Protein AF-A0A351TLB9-F1 (afdb_monomer)

Structure (mmCIF, N/CA/C/O backbone):
data_AF-A0A351TLB9-F1
#
_entry.id   AF-A0A351TLB9-F1
#
loop_
_atom_site.group_PDB
_atom_site.id
_atom_site.type_symbol
_atom_site.label_atom_id
_atom_site.label_alt_id
_atom_site.label_comp_id
_atom_site.label_asym_id
_atom_site.label_entity_id
_atom_site.label_seq_id
_atom_site.pdbx_PDB_ins_code
_atom_site.Cartn_x
_atom_site.Cartn_y
_atom_site.Cartn_z
_atom_site.occupancy
_atom_site.B_iso_or_equiv
_atom_site.auth_seq_id
_atom_site.auth_comp_id
_atom_site.auth_asym_id
_atom_site.auth_atom_id
_atom_site.pdbx_PDB_model_num
ATOM 1 N N . GLY A 1 1 ? 14.506 12.635 -24.037 1.00 54.91 1 GLY A N 1
ATOM 2 C CA . GLY A 1 1 ? 14.306 12.907 -22.606 1.00 54.91 1 GLY A CA 1
ATOM 3 C C . GLY A 1 1 ? 15.489 13.689 -22.084 1.00 54.91 1 GLY A C 1
ATOM 4 O O . GLY A 1 1 ? 16.375 14.020 -22.862 1.00 54.91 1 GLY A O 1
ATOM 5 N N . ASP A 1 2 ? 15.484 14.007 -20.795 1.00 78.75 2 ASP A N 1
ATOM 6 C CA . ASP A 1 2 ? 16.660 14.528 -20.089 1.00 78.75 2 ASP A CA 1
ATOM 7 C C . ASP A 1 2 ? 17.550 13.339 -19.677 1.00 78.75 2 ASP A C 1
ATOM 9 O O . ASP A 1 2 ? 17.014 12.282 -19.346 1.00 78.75 2 ASP A O 1
ATOM 13 N N . THR A 1 3 ? 18.876 13.482 -19.714 1.00 87.94 3 THR A N 1
ATOM 14 C CA . THR A 1 3 ? 19.840 12.441 -19.302 1.00 87.94 3 THR A CA 1
ATOM 15 C C . THR A 1 3 ? 20.102 12.443 -17.794 1.00 87.94 3 THR A C 1
ATOM 17 O O . THR A 1 3 ? 20.818 11.581 -17.286 1.00 87.94 3 THR A O 1
ATOM 20 N N . LYS A 1 4 ? 19.510 13.384 -17.049 1.00 91.62 4 LYS A N 1
ATOM 21 C CA . LYS A 1 4 ? 19.701 13.524 -15.600 1.00 91.62 4 LYS A CA 1
ATOM 22 C C . LYS A 1 4 ? 19.363 12.274 -14.792 1.00 91.62 4 LYS A C 1
ATOM 24 O O . LYS A 1 4 ? 18.385 11.566 -15.042 1.00 91.62 4 LYS A O 1
ATOM 29 N N . VAL A 1 5 ? 20.131 12.102 -13.723 1.00 90.94 5 VAL A N 1
ATOM 30 C CA . VAL A 1 5 ? 19.909 11.104 -12.680 1.00 90.94 5 VAL A CA 1
ATOM 31 C C . VAL A 1 5 ? 19.246 11.766 -11.472 1.00 90.94 5 VAL A C 1
ATOM 33 O O . VAL A 1 5 ? 19.821 12.618 -10.793 1.00 90.94 5 VAL A O 1
ATOM 36 N N . GLY A 1 6 ? 17.998 11.386 -11.213 1.00 90.44 6 GLY A N 1
ATOM 37 C CA . GLY A 1 6 ? 17.200 11.841 -10.081 1.00 90.44 6 GLY A CA 1
ATOM 38 C C . GLY A 1 6 ? 17.252 10.870 -8.903 1.00 90.44 6 GLY A C 1
ATOM 39 O O . GLY A 1 6 ? 17.306 9.656 -9.079 1.00 90.44 6 GLY A O 1
ATOM 40 N N . TYR A 1 7 ? 17.156 11.404 -7.687 1.00 91.25 7 TYR A N 1
ATOM 41 C CA . TYR A 1 7 ? 17.086 10.616 -6.455 1.00 91.25 7 TYR A CA 1
ATOM 42 C C . TYR A 1 7 ? 15.821 10.983 -5.690 1.00 91.25 7 TYR A C 1
ATOM 44 O O . TYR A 1 7 ? 15.486 12.161 -5.561 1.00 91.25 7 TYR A O 1
ATOM 52 N N . SER A 1 8 ? 15.129 9.986 -5.142 1.00 87.19 8 SER A N 1
ATOM 53 C CA . SER A 1 8 ? 13.996 10.236 -4.254 1.00 87.19 8 SER A CA 1
ATOM 54 C C . SER A 1 8 ? 14.398 11.103 -3.054 1.00 87.19 8 SER A C 1
ATOM 56 O O . SER A 1 8 ? 15.463 10.925 -2.457 1.00 87.19 8 SER A O 1
ATOM 58 N N . SER A 1 9 ? 13.516 12.021 -2.651 1.00 82.06 9 SER A N 1
ATOM 59 C CA . SER A 1 9 ? 13.722 12.866 -1.470 1.00 82.06 9 SER A CA 1
ATOM 60 C C . SER A 1 9 ? 13.851 12.057 -0.178 1.00 82.06 9 SER A C 1
ATOM 62 O O . SER A 1 9 ? 14.595 12.473 0.702 1.00 82.06 9 SER A O 1
ATOM 64 N N . ARG A 1 10 ? 13.207 10.884 -0.100 1.00 80.44 10 ARG A N 1
ATOM 65 C CA . ARG A 1 10 ? 13.196 10.016 1.090 1.00 80.44 10 ARG A CA 1
ATOM 66 C C . ARG A 1 10 ? 14.415 9.104 1.233 1.00 80.44 10 ARG A C 1
ATOM 68 O O . ARG A 1 10 ? 14.546 8.473 2.269 1.00 80.44 10 ARG A O 1
ATOM 75 N N . LEU A 1 11 ? 15.272 9.018 0.215 1.00 83.38 11 LEU A N 1
ATOM 76 C CA . LEU A 1 11 ? 16.528 8.273 0.324 1.00 83.38 11 LEU A CA 1
ATOM 77 C C . LEU A 1 11 ? 17.482 9.005 1.271 1.00 83.38 11 LEU A C 1
ATOM 79 O O . LEU A 1 11 ? 17.639 10.233 1.163 1.00 83.38 11 LEU A O 1
ATOM 83 N N . SER A 1 12 ? 18.146 8.251 2.143 1.00 87.06 12 SER A N 1
ATOM 84 C CA . SER A 1 12 ? 19.139 8.787 3.066 1.00 87.06 12 SER A CA 1
ATOM 85 C C . SER A 1 12 ? 20.304 9.430 2.305 1.00 87.06 12 SER A C 1
ATOM 87 O O . SER A 1 12 ? 20.637 9.077 1.166 1.00 87.06 12 SER A O 1
ATOM 89 N N . GLY A 1 13 ? 20.936 10.433 2.921 1.00 89.94 13 GLY A N 1
ATOM 90 C CA . GLY A 1 13 ? 22.106 11.091 2.332 1.00 89.94 13 GLY A CA 1
ATOM 91 C C . GLY A 1 13 ? 23.277 10.124 2.130 1.00 89.94 13 GLY A C 1
ATOM 92 O O . GLY A 1 13 ? 24.039 10.259 1.174 1.00 89.94 13 GLY A O 1
ATOM 93 N N . GLU A 1 14 ? 23.398 9.126 3.002 1.00 89.56 14 GLU A N 1
ATOM 94 C CA . GLU A 1 14 ? 24.379 8.050 2.892 1.00 89.56 14 GLU A CA 1
ATOM 95 C C . GLU A 1 14 ? 24.116 7.159 1.679 1.00 89.56 14 GLU A C 1
ATOM 97 O O . GLU A 1 14 ? 24.996 7.053 0.822 1.00 89.56 14 GLU A O 1
ATOM 102 N N . LYS A 1 15 ? 22.893 6.634 1.518 1.00 88.94 15 LYS A N 1
ATOM 103 C CA . LYS A 1 15 ? 22.543 5.791 0.368 1.00 88.94 15 LYS A CA 1
ATOM 104 C C . LYS A 1 15 ? 22.721 6.533 -0.958 1.00 88.94 15 LYS A C 1
ATOM 106 O O . LYS A 1 15 ? 23.314 5.997 -1.892 1.00 88.94 15 LYS A O 1
ATOM 111 N N . LYS A 1 16 ? 22.316 7.810 -1.036 1.00 91.38 16 LYS A N 1
ATOM 112 C CA . LYS A 1 16 ? 22.559 8.663 -2.222 1.00 91.38 16 LYS A CA 1
ATOM 113 C C . LYS A 1 16 ? 24.047 8.758 -2.573 1.00 91.38 16 LYS A C 1
ATOM 115 O O . LYS A 1 16 ? 24.400 8.689 -3.749 1.00 91.38 16 LYS A O 1
ATOM 120 N N . ARG A 1 17 ? 24.921 8.929 -1.575 1.00 91.88 17 ARG A N 1
ATOM 121 C CA . ARG A 1 17 ? 26.378 8.993 -1.784 1.00 91.88 17 ARG A CA 1
ATOM 122 C C . ARG A 1 17 ? 26.946 7.649 -2.233 1.00 91.88 17 ARG A C 1
ATOM 124 O O . ARG A 1 17 ? 27.751 7.641 -3.159 1.00 91.88 17 ARG A O 1
ATOM 131 N N . ALA A 1 18 ? 26.500 6.545 -1.636 1.00 91.19 18 ALA A N 1
ATOM 132 C CA . ALA A 1 18 ? 26.928 5.200 -2.014 1.00 91.19 18 ALA A CA 1
ATOM 133 C C . ALA A 1 18 ? 26.575 4.878 -3.478 1.00 91.19 18 ALA A C 1
ATOM 135 O O . ALA A 1 18 ? 27.448 4.490 -4.251 1.00 91.19 18 ALA A O 1
ATOM 136 N N . VAL A 1 19 ? 25.332 5.154 -3.894 1.00 90.38 19 VAL A N 1
ATOM 137 C CA . VAL A 1 19 ? 24.890 4.961 -5.287 1.00 90.38 19 VAL A CA 1
ATOM 138 C C . VAL A 1 19 ? 25.688 5.840 -6.251 1.00 90.38 19 VAL A C 1
ATOM 140 O O . VAL A 1 19 ? 26.168 5.360 -7.274 1.00 90.38 19 VAL A O 1
ATOM 143 N N . ARG A 1 20 ? 25.902 7.120 -5.922 1.00 92.00 20 ARG A N 1
ATOM 144 C CA . ARG A 1 20 ? 26.738 8.003 -6.753 1.00 92.00 20 ARG A CA 1
ATOM 145 C C . ARG A 1 20 ? 28.155 7.474 -6.919 1.00 92.00 20 ARG A C 1
ATOM 147 O O . ARG A 1 20 ? 28.692 7.541 -8.019 1.00 92.00 20 ARG A O 1
ATOM 154 N N . LYS A 1 21 ? 28.757 6.988 -5.832 1.00 92.25 21 LYS A N 1
ATOM 155 C CA . LYS A 1 21 ? 30.120 6.459 -5.835 1.00 92.25 21 LYS A CA 1
ATOM 156 C C . LYS A 1 21 ? 30.229 5.268 -6.788 1.00 92.25 21 LYS A C 1
ATOM 158 O O . LYS A 1 21 ? 31.009 5.344 -7.732 1.00 92.25 21 LYS A O 1
ATOM 163 N N . ILE A 1 22 ? 29.391 4.244 -6.613 1.00 92.50 22 ILE A N 1
ATOM 164 C CA . ILE A 1 22 ? 29.480 3.027 -7.431 1.00 92.50 22 ILE A CA 1
ATOM 165 C C . ILE A 1 22 ? 29.157 3.295 -8.911 1.00 92.50 22 ILE A C 1
ATOM 167 O O . ILE A 1 22 ? 29.817 2.759 -9.798 1.00 92.50 22 ILE A O 1
ATOM 171 N N . PHE A 1 23 ? 28.199 4.182 -9.210 1.00 91.94 23 PHE A N 1
ATOM 172 C CA . PHE A 1 23 ? 27.863 4.531 -10.597 1.00 91.94 23 PHE A CA 1
ATOM 173 C C . PHE A 1 23 ? 28.999 5.294 -11.292 1.00 91.94 23 PHE A C 1
ATOM 175 O O . PHE A 1 23 ? 29.250 5.072 -12.476 1.00 91.94 23 PHE A O 1
ATOM 182 N N . ARG A 1 24 ? 29.724 6.157 -10.566 1.00 90.81 24 ARG A N 1
ATOM 183 C CA . ARG A 1 24 ? 30.918 6.839 -11.093 1.00 90.81 24 ARG A CA 1
ATOM 184 C C . ARG A 1 24 ? 32.077 5.875 -11.314 1.00 90.81 24 ARG A C 1
ATOM 186 O O . ARG A 1 24 ? 32.705 5.937 -12.363 1.00 90.81 24 ARG A O 1
ATOM 193 N N . GLU A 1 25 ? 32.329 4.972 -10.369 1.00 91.56 25 GLU A N 1
ATOM 194 C CA . GLU A 1 25 ? 33.376 3.943 -10.491 1.00 91.56 25 GLU A CA 1
ATOM 195 C C . GLU A 1 25 ? 33.150 3.029 -11.703 1.00 91.56 25 GLU A C 1
ATOM 197 O O . GLU A 1 25 ? 34.105 2.580 -12.330 1.00 91.56 25 GLU A O 1
ATOM 202 N N . ARG A 1 26 ? 31.887 2.801 -12.076 1.00 90.94 26 ARG A N 1
ATOM 203 C CA . ARG A 1 26 ? 31.492 2.031 -13.265 1.00 90.94 26 ARG A CA 1
ATOM 204 C C . ARG A 1 26 ? 31.332 2.869 -14.536 1.00 90.94 26 ARG A C 1
ATOM 206 O O . ARG A 1 26 ? 30.825 2.354 -15.525 1.00 90.94 26 ARG A O 1
ATOM 213 N N . ALA A 1 27 ? 31.747 4.137 -14.515 1.00 91.44 27 ALA A N 1
ATOM 214 C CA . ALA A 1 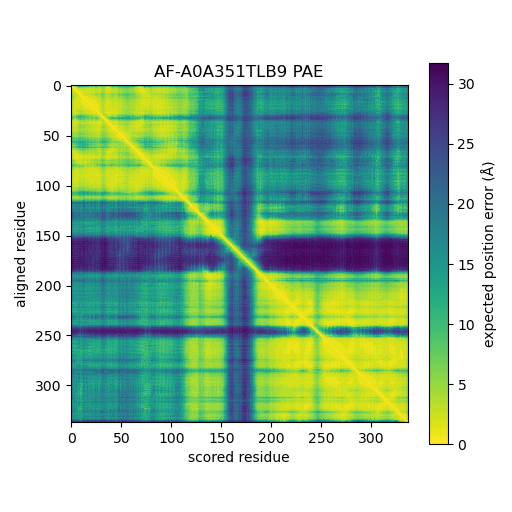27 ? 31.658 5.062 -15.647 1.00 91.44 27 ALA A CA 1
ATOM 215 C C . ALA A 1 27 ? 30.239 5.190 -16.248 1.00 91.44 27 ALA A C 1
ATOM 217 O O . ALA A 1 27 ? 30.071 5.409 -17.446 1.00 91.44 27 ALA A O 1
ATOM 218 N N . LEU A 1 28 ? 29.200 5.074 -15.410 1.00 91.50 28 LEU A N 1
ATOM 219 C CA . LEU A 1 28 ? 27.801 5.214 -15.834 1.00 91.50 28 LEU A CA 1
ATOM 220 C C . LEU A 1 28 ? 27.366 6.675 -15.974 1.00 91.50 28 LEU A C 1
ATOM 222 O O . LEU A 1 28 ? 26.327 6.951 -16.578 1.00 91.50 28 LEU A O 1
ATOM 226 N N . PHE A 1 29 ? 28.133 7.606 -15.402 1.00 91.81 29 PHE A N 1
ATOM 227 C CA . PHE A 1 29 ? 27.869 9.038 -15.489 1.00 91.81 29 PHE A CA 1
ATOM 228 C C . PHE A 1 29 ? 28.820 9.732 -16.458 1.00 91.81 29 PHE A C 1
ATOM 230 O O . PHE A 1 29 ? 30.012 9.432 -16.487 1.00 91.81 29 PHE A O 1
ATOM 237 N N . ASP A 1 30 ? 28.287 10.692 -17.210 1.00 85.00 30 ASP A N 1
ATOM 238 C CA . ASP A 1 30 ? 29.086 11.588 -18.034 1.00 85.00 30 ASP A CA 1
ATOM 239 C C . ASP A 1 30 ? 29.876 12.539 -17.129 1.00 85.00 30 ASP A C 1
ATOM 241 O O . ASP A 1 30 ? 29.308 13.357 -16.405 1.00 85.00 30 ASP A O 1
ATOM 245 N N . LEU A 1 31 ? 31.201 12.401 -17.149 1.00 79.94 31 LEU A N 1
ATOM 246 C CA . LEU A 1 31 ? 32.111 13.184 -16.314 1.00 79.94 31 LEU A CA 1
ATOM 247 C C . LEU A 1 31 ? 32.289 14.625 -16.816 1.00 79.94 31 LEU A C 1
ATOM 249 O O . LEU A 1 31 ? 32.831 15.451 -16.084 1.00 79.94 31 LEU A O 1
ATOM 253 N N . ASN A 1 32 ? 31.841 14.934 -18.037 1.00 77.38 32 ASN A N 1
ATOM 254 C CA . ASN A 1 32 ? 31.903 16.285 -18.600 1.00 77.38 32 ASN A CA 1
ATOM 255 C C . ASN A 1 32 ? 30.740 17.167 -18.127 1.00 77.38 32 ASN A C 1
ATOM 257 O O . ASN A 1 32 ? 30.773 18.387 -18.290 1.00 77.38 32 ASN A O 1
ATOM 261 N N . GLU A 1 33 ? 29.713 16.559 -17.535 1.00 75.00 33 GLU A N 1
ATOM 262 C CA . GLU A 1 33 ? 28.538 17.250 -17.034 1.00 75.00 33 GLU A CA 1
ATOM 263 C C . GLU A 1 33 ? 28.696 17.615 -15.554 1.00 75.00 33 GLU A C 1
ATOM 265 O O . GLU A 1 33 ? 29.111 16.823 -14.709 1.00 75.00 33 GLU A O 1
ATOM 270 N N . SER A 1 34 ? 28.299 18.841 -15.205 1.00 70.50 34 SER A N 1
ATOM 271 C CA . SER A 1 34 ? 28.325 19.323 -13.810 1.00 70.50 34 SER A CA 1
ATOM 272 C C . SER A 1 34 ? 27.310 18.615 -12.899 1.00 70.50 34 SER A C 1
ATOM 274 O O . SER A 1 34 ? 27.383 18.709 -11.671 1.00 70.50 34 SER A O 1
ATOM 276 N N . LYS A 1 35 ? 26.333 17.928 -13.497 1.00 82.69 35 LYS A N 1
ATOM 277 C CA . LYS A 1 35 ? 25.260 17.189 -12.827 1.00 82.69 35 LYS A CA 1
ATOM 278 C C . LYS A 1 35 ? 25.401 15.708 -13.156 1.00 82.69 35 LYS A C 1
ATOM 280 O O . LYS A 1 35 ? 25.909 15.362 -14.213 1.00 82.69 35 LYS A O 1
ATOM 285 N N . ASP A 1 36 ? 24.912 14.841 -12.269 1.00 88.62 36 ASP A N 1
ATOM 286 C CA . ASP A 1 36 ? 24.889 13.399 -12.534 1.00 88.62 36 ASP A CA 1
ATOM 287 C C . ASP A 1 36 ? 23.988 13.127 -13.762 1.00 88.62 36 ASP A C 1
ATOM 289 O O . ASP A 1 36 ? 22.757 13.188 -13.666 1.00 88.62 36 ASP A O 1
ATOM 293 N N . CYS A 1 37 ? 24.606 12.861 -14.914 1.00 91.56 37 CYS A N 1
ATOM 294 C CA . CYS A 1 37 ? 23.954 12.582 -16.194 1.00 91.56 37 CYS A CA 1
ATOM 295 C C . CYS A 1 37 ? 24.335 11.178 -16.664 1.00 91.56 37 CYS A C 1
ATOM 297 O O . CYS A 1 37 ? 25.508 10.825 -16.647 1.00 91.56 37 CYS A O 1
ATOM 299 N N . LEU A 1 38 ? 23.358 10.373 -17.075 1.00 93.06 38 LEU A N 1
ATOM 300 C CA . LEU A 1 38 ? 23.577 8.999 -17.518 1.00 93.06 38 LEU A CA 1
ATOM 301 C C . LEU A 1 38 ? 24.235 8.967 -18.905 1.00 93.06 38 LEU A C 1
ATOM 303 O O . LEU A 1 38 ? 23.785 9.656 -19.826 1.00 93.06 38 LEU A O 1
ATOM 307 N N . VAL A 1 39 ? 25.249 8.119 -19.078 1.00 91.88 39 VAL A N 1
ATOM 308 C CA . VAL A 1 39 ? 25.888 7.882 -20.380 1.00 91.88 39 VAL A CA 1
ATOM 309 C C . VAL A 1 39 ? 24.913 7.187 -21.337 1.00 91.88 39 VAL A C 1
ATOM 311 O O . VAL A 1 39 ? 24.225 6.239 -20.970 1.00 91.88 39 VAL A O 1
ATOM 314 N N . GLN A 1 40 ? 24.868 7.635 -22.593 1.00 90.88 40 GLN A N 1
ATOM 315 C CA . GLN A 1 40 ? 23.986 7.087 -23.634 1.00 90.88 40 GLN A CA 1
ATOM 316 C C . GLN A 1 40 ? 24.739 6.115 -24.557 1.00 90.88 40 GLN A C 1
ATOM 318 O O . GLN A 1 40 ? 24.691 6.241 -25.779 1.00 90.88 40 GLN A O 1
ATOM 323 N N . SER A 1 41 ? 25.458 5.152 -23.972 1.00 90.25 41 SER A N 1
ATOM 324 C CA . SER A 1 41 ? 26.218 4.132 -24.708 1.00 90.25 41 SER A CA 1
ATOM 325 C C . SER A 1 41 ? 25.911 2.730 -24.192 1.00 90.25 41 SER A C 1
ATOM 327 O O . SER A 1 41 ? 25.957 2.490 -22.986 1.00 90.25 41 SER A O 1
ATOM 329 N N . CYS A 1 42 ? 25.668 1.787 -25.106 1.00 87.31 42 CYS A N 1
ATOM 330 C CA . CYS A 1 42 ? 25.491 0.372 -24.773 1.00 87.31 42 CYS A CA 1
ATOM 331 C C . CYS A 1 42 ? 26.701 -0.200 -24.016 1.00 87.31 42 CYS A C 1
ATOM 333 O O . CYS A 1 42 ? 26.522 -1.079 -23.180 1.00 87.31 42 CYS A O 1
ATOM 335 N N . ASP A 1 43 ? 27.904 0.329 -24.264 1.00 87.75 43 ASP A N 1
ATOM 336 C CA . ASP A 1 43 ? 29.138 -0.108 -23.603 1.00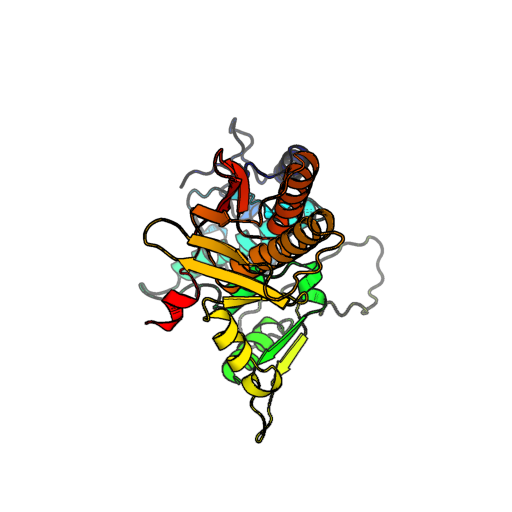 87.75 43 ASP A CA 1
ATOM 337 C C . ASP A 1 43 ? 29.185 0.235 -22.119 1.00 87.75 43 ASP A C 1
ATOM 339 O O . ASP A 1 43 ? 29.729 -0.532 -21.332 1.00 87.75 43 ASP A O 1
ATOM 343 N N . ALA A 1 44 ? 28.603 1.373 -21.741 1.00 88.44 44 ALA A N 1
ATOM 344 C CA . ALA A 1 44 ? 28.488 1.771 -20.345 1.00 88.44 44 ALA A CA 1
ATOM 345 C C . ALA A 1 44 ? 27.284 1.091 -19.678 1.00 88.44 44 ALA A C 1
ATOM 347 O O . ALA A 1 44 ? 27.363 0.646 -18.539 1.00 88.44 44 ALA A O 1
ATOM 348 N N . LEU A 1 45 ? 26.153 0.996 -20.386 1.00 90.88 45 LEU A N 1
ATOM 349 C CA . LEU A 1 45 ? 24.894 0.522 -19.809 1.00 90.88 45 LEU A CA 1
ATOM 350 C C . LEU A 1 45 ? 24.799 -1.003 -19.660 1.00 90.88 45 LEU A C 1
ATOM 352 O O . LEU A 1 45 ? 23.875 -1.471 -18.994 1.00 90.88 45 LEU A O 1
ATOM 356 N N . LEU A 1 46 ? 25.709 -1.775 -20.258 1.00 89.31 46 LEU A N 1
ATOM 357 C CA . LEU A 1 46 ? 25.742 -3.233 -20.145 1.00 89.31 46 LEU A CA 1
ATOM 358 C C . LEU A 1 46 ? 27.087 -3.725 -19.609 1.00 89.31 46 LEU A C 1
ATOM 360 O O . LEU A 1 46 ? 28.134 -3.259 -20.063 1.00 89.31 46 LEU A O 1
ATOM 364 N N . PRO A 1 47 ? 27.087 -4.726 -18.710 1.00 88.00 47 PRO A N 1
ATOM 365 C CA . PRO A 1 47 ? 28.321 -5.379 -18.316 1.00 88.00 47 PRO A CA 1
ATOM 366 C C . PRO A 1 47 ? 28.929 -6.123 -19.514 1.00 88.00 47 PRO A C 1
ATOM 368 O O . PRO A 1 47 ? 28.240 -6.503 -20.461 1.00 88.00 47 PRO A O 1
ATOM 371 N N . GLU A 1 48 ? 30.241 -6.341 -19.475 1.00 84.62 48 GLU A N 1
ATOM 372 C CA . GLU A 1 48 ? 30.987 -6.987 -20.561 1.00 84.62 48 GLU A CA 1
ATOM 373 C C . GLU A 1 48 ? 30.439 -8.371 -20.931 1.00 84.62 48 GLU A C 1
ATOM 375 O O . GLU A 1 48 ? 30.237 -8.649 -22.111 1.00 84.62 48 GLU A O 1
ATOM 380 N N . SER A 1 49 ? 30.097 -9.188 -19.931 1.00 82.88 49 SER A N 1
ATOM 381 C CA . SER A 1 49 ? 29.476 -10.501 -20.135 1.00 82.88 49 SER A CA 1
ATOM 382 C C . SER A 1 49 ? 28.178 -10.413 -20.938 1.00 82.88 49 SER A C 1
ATOM 384 O O . SER A 1 49 ? 27.974 -11.179 -21.876 1.00 82.88 49 SER A O 1
ATOM 386 N N . GLU A 1 50 ? 27.321 -9.443 -20.620 1.00 81.38 50 GLU A N 1
ATOM 387 C CA . GLU A 1 50 ? 26.055 -9.248 -21.322 1.00 81.38 50 GLU A CA 1
ATOM 388 C C . GLU A 1 50 ? 26.296 -8.784 -22.758 1.00 81.38 50 GLU A C 1
ATOM 390 O O . GLU A 1 50 ? 25.661 -9.288 -23.676 1.00 81.38 50 GLU A O 1
ATOM 395 N N . ARG A 1 51 ? 27.257 -7.884 -22.996 1.00 82.25 51 ARG A N 1
ATOM 396 C CA . ARG A 1 51 ? 27.614 -7.475 -24.365 1.00 82.25 51 ARG A CA 1
ATOM 397 C C . ARG A 1 51 ? 28.071 -8.668 -25.200 1.00 82.25 51 ARG A C 1
ATOM 399 O O . ARG A 1 51 ? 27.605 -8.824 -26.327 1.00 82.25 51 ARG A O 1
ATOM 406 N N . GLN A 1 52 ? 28.912 -9.535 -24.639 1.00 80.75 52 GLN A N 1
ATOM 407 C CA . GLN A 1 52 ? 29.373 -10.752 -25.306 1.00 80.75 52 GLN A CA 1
ATOM 408 C C . GLN A 1 52 ? 28.203 -11.684 -25.665 1.00 80.75 52 GLN A C 1
ATOM 410 O O . GLN A 1 52 ? 28.123 -12.150 -26.803 1.00 80.75 52 GLN A O 1
ATOM 415 N N . ASN A 1 53 ? 27.263 -11.880 -24.733 1.00 77.81 53 ASN A N 1
ATOM 416 C CA . ASN A 1 53 ? 26.056 -12.684 -24.951 1.00 77.81 53 ASN A CA 1
ATOM 417 C C . ASN A 1 53 ? 25.192 -12.113 -26.090 1.00 77.81 53 ASN A C 1
ATOM 419 O O . ASN A 1 53 ? 24.752 -12.832 -26.987 1.00 77.81 53 ASN A O 1
ATOM 423 N N . ARG A 1 54 ? 25.016 -10.788 -26.129 1.00 77.62 54 ARG A N 1
ATOM 424 C CA . ARG A 1 54 ? 24.254 -10.117 -27.195 1.00 77.62 54 ARG A CA 1
ATOM 425 C C . ARG A 1 54 ? 24.908 -10.299 -28.566 1.00 77.62 54 ARG A C 1
ATOM 427 O O . ARG A 1 54 ? 24.204 -10.507 -29.554 1.00 77.62 54 ARG A O 1
ATOM 434 N N . LEU A 1 55 ? 26.242 -10.283 -28.640 1.00 75.38 55 LEU A N 1
ATOM 435 C CA . LEU A 1 55 ? 26.950 -10.593 -29.884 1.00 75.38 55 LEU A CA 1
ATOM 436 C C . LEU A 1 55 ? 26.687 -12.034 -30.351 1.00 75.38 55 LEU A C 1
ATOM 438 O O . LEU A 1 55 ? 26.455 -12.236 -31.547 1.00 75.38 55 LEU A O 1
ATOM 442 N N . SER A 1 56 ? 26.676 -13.022 -29.446 1.00 71.75 56 SER A N 1
ATOM 443 C CA . SER A 1 56 ? 26.324 -14.407 -29.807 1.00 71.75 56 SER A CA 1
ATOM 444 C C . SER A 1 56 ? 24.882 -14.544 -30.303 1.00 71.75 56 SER A C 1
ATOM 446 O O . SER A 1 56 ? 24.633 -15.308 -31.238 1.00 71.75 56 SER A O 1
ATOM 448 N N . ASP A 1 57 ? 23.969 -13.710 -29.803 1.00 70.19 57 ASP A N 1
ATOM 449 C CA . ASP A 1 57 ? 22.573 -13.639 -30.258 1.00 70.19 57 ASP A CA 1
ATOM 450 C C . ASP A 1 57 ? 22.398 -12.868 -31.575 1.00 70.19 57 ASP A C 1
ATOM 452 O O . ASP A 1 57 ? 21.279 -12.633 -32.035 1.00 70.19 57 ASP A O 1
ATOM 456 N N . ARG A 1 58 ? 23.509 -12.480 -32.220 1.00 76.31 58 ARG A N 1
ATOM 457 C CA . ARG A 1 58 ? 23.554 -11.677 -33.454 1.00 76.31 58 ARG A CA 1
ATOM 458 C C . ARG A 1 58 ? 22.967 -10.271 -33.287 1.00 76.31 58 ARG A C 1
ATOM 460 O O . ARG A 1 58 ? 22.666 -9.609 -34.284 1.00 76.31 58 ARG A O 1
ATOM 467 N N . ILE A 1 59 ? 22.869 -9.783 -32.051 1.00 77.44 59 ILE A N 1
ATOM 468 C CA . ILE A 1 59 ? 22.455 -8.420 -31.726 1.00 77.44 59 ILE A CA 1
ATOM 469 C C . ILE A 1 59 ? 23.674 -7.504 -31.865 1.00 77.44 59 ILE A C 1
ATOM 471 O O . ILE A 1 59 ? 24.570 -7.478 -31.022 1.00 77.44 59 ILE A O 1
ATOM 475 N N . ARG A 1 60 ? 23.716 -6.726 -32.950 1.00 80.88 60 ARG A N 1
ATOM 476 C CA . ARG A 1 60 ? 24.795 -5.760 -33.205 1.00 80.88 60 ARG A CA 1
ATOM 477 C C . ARG A 1 60 ? 24.508 -4.429 -32.515 1.00 80.88 60 ARG A C 1
ATOM 479 O O . ARG A 1 60 ? 23.852 -3.559 -33.087 1.00 80.88 60 ARG A O 1
ATOM 486 N N . LEU A 1 61 ? 25.014 -4.282 -31.290 1.00 81.75 61 LEU A N 1
ATOM 487 C CA . LEU A 1 61 ? 24.822 -3.094 -30.446 1.00 81.75 61 LEU A CA 1
ATOM 488 C C . LEU A 1 61 ? 25.364 -1.800 -31.077 1.00 81.75 61 LEU A C 1
ATOM 490 O O . LEU A 1 61 ? 24.802 -0.736 -30.844 1.00 81.75 61 LEU A O 1
ATOM 494 N N . GLU A 1 62 ? 26.391 -1.894 -31.925 1.00 80.62 62 GLU A N 1
ATOM 495 C CA . GLU A 1 62 ? 26.970 -0.777 -32.694 1.00 80.62 62 GLU A CA 1
ATOM 496 C C . GLU A 1 62 ? 25.950 -0.041 -33.582 1.00 80.62 62 GLU A C 1
ATOM 498 O O . GLU A 1 62 ? 26.080 1.155 -33.837 1.00 80.62 62 GLU A O 1
ATOM 503 N N . ASN A 1 63 ? 24.897 -0.738 -34.017 1.00 78.69 63 ASN A N 1
ATOM 504 C CA . ASN A 1 63 ? 23.849 -0.167 -34.861 1.00 78.69 63 ASN A CA 1
ATOM 505 C C . ASN A 1 63 ? 22.718 0.475 -34.045 1.00 78.69 63 ASN A C 1
ATOM 507 O O . ASN A 1 63 ? 21.817 1.093 -34.616 1.00 78.69 63 ASN A O 1
ATOM 511 N N . LEU A 1 64 ? 22.740 0.326 -32.718 1.00 85.12 64 LEU A N 1
ATOM 512 C CA . LEU A 1 64 ? 21.691 0.810 -31.837 1.00 85.12 64 LEU A CA 1
ATOM 513 C C . LEU A 1 64 ? 22.029 2.209 -31.315 1.00 85.12 64 LEU A C 1
ATOM 515 O O . LEU A 1 64 ? 22.907 2.388 -30.474 1.00 85.12 64 LEU A O 1
ATOM 519 N N . LYS A 1 65 ? 21.279 3.215 -31.774 1.00 86.56 65 LYS A N 1
ATOM 520 C CA . LYS A 1 65 ? 21.349 4.570 -31.215 1.00 86.56 65 LYS A CA 1
ATOM 521 C C . LYS A 1 65 ? 20.407 4.687 -30.025 1.00 86.56 65 LYS A C 1
ATOM 523 O O . LYS A 1 65 ? 19.191 4.591 -30.184 1.00 86.56 65 LYS A O 1
ATOM 528 N N . LEU A 1 66 ? 20.970 4.919 -28.842 1.00 88.69 66 LEU A N 1
ATOM 529 C CA . LEU A 1 66 ? 20.185 5.112 -27.629 1.00 88.69 66 LEU A CA 1
ATOM 530 C C . LEU A 1 66 ? 19.576 6.524 -27.604 1.00 88.69 66 LEU A C 1
ATOM 532 O O . LEU A 1 66 ? 20.304 7.504 -27.779 1.00 88.69 66 LEU A O 1
ATOM 536 N N . PRO A 1 67 ? 18.255 6.671 -27.393 1.00 89.50 67 PRO A N 1
ATOM 537 C CA . PRO A 1 67 ? 17.651 7.979 -27.195 1.00 89.50 67 PRO A CA 1
ATOM 538 C C . PRO A 1 67 ? 18.040 8.540 -25.823 1.00 89.50 67 PRO A C 1
ATOM 540 O O . PRO A 1 67 ? 18.193 7.788 -24.864 1.00 89.50 67 PRO A O 1
ATOM 543 N N . ALA A 1 68 ? 18.123 9.870 -25.715 1.00 90.25 68 ALA A N 1
ATOM 544 C CA . ALA A 1 68 ? 18.479 10.561 -24.473 1.00 90.25 68 ALA A CA 1
ATOM 545 C C . ALA A 1 68 ? 17.541 10.175 -23.312 1.00 90.25 68 ALA A C 1
ATOM 547 O O . ALA A 1 68 ? 16.359 10.555 -23.310 1.00 90.25 68 ALA A O 1
ATOM 548 N N . THR A 1 69 ? 18.094 9.436 -22.346 1.00 90.44 69 THR A N 1
ATOM 549 C CA . THR A 1 69 ? 17.373 8.777 -21.248 1.00 90.44 69 THR A CA 1
ATOM 550 C C . THR A 1 69 ? 18.049 9.027 -19.905 1.00 90.44 69 THR A C 1
ATOM 552 O O . THR A 1 69 ? 19.258 8.860 -19.765 1.00 90.44 69 THR A O 1
ATOM 555 N N . GLY A 1 70 ? 17.259 9.411 -18.907 1.00 91.50 70 GLY A N 1
ATOM 556 C CA . GLY A 1 70 ? 17.707 9.609 -17.531 1.00 91.50 70 GLY A CA 1
ATOM 557 C C . GLY A 1 70 ? 17.375 8.417 -16.638 1.00 91.50 70 GLY A C 1
ATOM 558 O O . GLY A 1 70 ? 16.727 7.457 -17.055 1.00 91.50 70 GLY A O 1
ATOM 559 N N . LEU A 1 71 ? 17.783 8.502 -15.375 1.00 92.19 71 LEU A N 1
ATOM 560 C CA . LEU A 1 71 ? 17.545 7.469 -14.365 1.00 92.19 71 LEU A CA 1
ATOM 561 C C . LEU A 1 71 ? 16.883 8.083 -13.131 1.00 92.19 71 LEU A C 1
ATOM 563 O O . LEU A 1 71 ? 17.208 9.200 -12.743 1.00 92.19 71 LEU A O 1
ATOM 567 N N . ILE A 1 72 ? 15.980 7.352 -12.474 1.00 91.44 72 ILE A N 1
ATOM 568 C CA . ILE A 1 72 ? 15.418 7.762 -11.181 1.00 91.44 72 ILE A CA 1
ATOM 569 C C . ILE A 1 72 ? 15.647 6.659 -10.152 1.00 91.44 72 ILE A C 1
ATOM 571 O O . ILE A 1 72 ? 15.039 5.591 -10.226 1.00 91.44 72 ILE A O 1
ATOM 575 N N . VAL A 1 73 ? 16.456 6.954 -9.138 1.00 90.06 73 VAL A N 1
ATOM 576 C CA . VAL A 1 73 ? 16.654 6.090 -7.972 1.00 90.06 73 VAL A CA 1
ATOM 577 C C . VAL A 1 73 ? 15.500 6.317 -6.992 1.00 90.06 73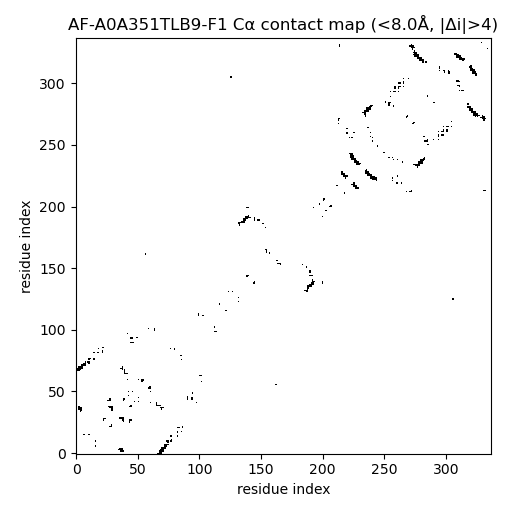 VAL A C 1
ATOM 579 O O . VAL A 1 73 ? 15.318 7.414 -6.450 1.00 90.06 73 VAL A O 1
ATOM 582 N N . ARG A 1 74 ? 14.664 5.291 -6.802 1.00 87.31 74 ARG A N 1
ATOM 583 C CA . ARG A 1 74 ? 13.425 5.367 -6.003 1.00 87.31 74 ARG A CA 1
ATOM 584 C C . ARG A 1 74 ? 13.651 4.957 -4.545 1.00 87.31 74 ARG A C 1
ATOM 586 O O . ARG A 1 74 ? 14.706 4.458 -4.188 1.00 87.31 74 ARG A O 1
ATOM 593 N N . THR A 1 75 ? 12.631 5.152 -3.708 1.00 76.56 75 THR A N 1
ATOM 594 C CA . THR A 1 75 ? 12.682 4.934 -2.249 1.00 76.56 75 THR A CA 1
ATOM 595 C C . THR A 1 75 ? 13.104 3.531 -1.827 1.00 76.56 75 THR A C 1
ATOM 597 O O . THR A 1 75 ? 13.777 3.403 -0.818 1.00 76.56 75 THR A O 1
ATOM 600 N N . ARG A 1 76 ? 12.770 2.497 -2.611 1.00 74.38 76 ARG A N 1
ATOM 601 C CA . ARG A 1 76 ? 13.170 1.107 -2.328 1.00 74.38 76 ARG A CA 1
ATOM 602 C C . ARG A 1 76 ? 14.671 0.870 -2.359 1.00 74.38 76 ARG A C 1
ATOM 604 O O . ARG A 1 76 ? 15.128 -0.120 -1.819 1.00 74.38 76 ARG A O 1
ATOM 611 N N . ALA A 1 77 ? 15.445 1.775 -2.954 1.00 81.44 77 ALA A N 1
ATOM 612 C CA . ALA A 1 77 ? 16.895 1.677 -2.872 1.00 81.44 77 ALA A CA 1
ATOM 613 C C . ALA A 1 77 ? 17.429 1.857 -1.438 1.00 81.44 77 ALA A C 1
ATOM 615 O O . ALA A 1 77 ? 18.600 1.597 -1.196 1.00 81.44 77 ALA A O 1
ATOM 616 N N . GLU A 1 78 ? 16.595 2.291 -0.486 1.00 77.06 78 GLU A N 1
ATOM 617 C CA . GLU A 1 78 ? 16.957 2.278 0.933 1.00 77.06 78 GLU A CA 1
ATOM 618 C C . GLU A 1 78 ? 16.999 0.850 1.504 1.00 77.06 78 GLU A C 1
ATOM 620 O O . GLU A 1 78 ? 17.834 0.574 2.358 1.00 77.06 78 GLU A O 1
ATOM 625 N N . GLU A 1 79 ? 16.137 -0.042 0.999 1.00 73.31 79 GLU A N 1
ATOM 626 C CA . GLU A 1 79 ? 15.936 -1.414 1.494 1.00 73.31 79 GLU A CA 1
ATOM 627 C C . GLU A 1 79 ? 17.049 -2.378 1.056 1.00 73.31 79 GLU A C 1
ATOM 629 O O . GLU A 1 79 ? 17.209 -3.424 1.670 1.00 73.31 79 GLU A O 1
ATOM 634 N N . THR A 1 80 ? 17.825 -2.044 0.019 1.00 74.44 80 THR A N 1
ATOM 635 C CA . THR A 1 80 ? 18.905 -2.919 -0.463 1.00 74.44 80 THR A CA 1
ATOM 636 C C . THR A 1 80 ? 20.085 -2.919 0.498 1.00 74.44 80 THR A C 1
ATOM 638 O O . THR A 1 80 ? 20.487 -1.863 1.000 1.00 74.44 80 THR A O 1
ATOM 641 N N . GLU A 1 81 ? 20.700 -4.080 0.707 1.00 71.69 81 GLU A N 1
ATOM 642 C CA . GLU A 1 81 ? 21.815 -4.224 1.652 1.00 71.69 81 GLU A CA 1
ATOM 643 C C . GLU A 1 81 ? 23.077 -3.513 1.146 1.00 71.69 81 GLU A C 1
ATOM 645 O O . GLU A 1 81 ? 23.818 -2.905 1.921 1.00 71.69 81 GLU A O 1
ATOM 650 N N . SER A 1 82 ? 23.287 -3.513 -0.175 1.00 81.56 82 SER A N 1
ATOM 651 C CA . SER A 1 82 ? 24.489 -2.975 -0.818 1.00 81.56 82 SER A CA 1
ATOM 652 C C . SER A 1 82 ? 24.179 -2.063 -2.011 1.00 81.56 82 SER A C 1
ATOM 654 O O . SER A 1 82 ? 23.065 -2.033 -2.548 1.00 81.56 82 SER A O 1
ATOM 656 N N . ALA A 1 83 ? 25.172 -1.271 -2.424 1.00 83.94 83 ALA A N 1
ATOM 657 C CA . ALA A 1 83 ? 25.081 -0.455 -3.636 1.00 83.94 83 ALA A CA 1
ATOM 658 C C . ALA A 1 83 ? 25.298 -1.312 -4.900 1.00 83.94 83 ALA A C 1
ATOM 660 O O . ALA A 1 83 ? 24.798 -0.983 -5.976 1.00 83.94 83 ALA A O 1
ATOM 661 N N . GLU A 1 84 ? 26.000 -2.431 -4.753 1.00 84.44 84 GLU A N 1
ATOM 662 C CA . GLU A 1 84 ? 26.249 -3.457 -5.759 1.00 84.44 84 GLU A CA 1
ATOM 663 C C . GLU A 1 84 ? 24.951 -4.136 -6.205 1.00 84.44 84 GLU A C 1
ATOM 665 O O . GLU A 1 84 ? 24.738 -4.331 -7.400 1.00 84.44 84 GLU A O 1
ATOM 670 N N . GLU A 1 85 ? 24.038 -4.420 -5.276 1.00 82.25 85 GLU A N 1
ATOM 671 C CA . GLU A 1 85 ? 22.712 -4.958 -5.598 1.00 82.25 85 GLU A CA 1
ATOM 672 C C . GLU A 1 85 ? 21.913 -3.988 -6.489 1.00 82.25 85 GLU A C 1
ATOM 674 O O . GLU A 1 85 ? 21.319 -4.375 -7.498 1.00 82.25 85 GLU A O 1
ATOM 679 N N . LEU A 1 86 ? 21.969 -2.686 -6.183 1.00 84.75 86 LEU A N 1
ATOM 680 C CA . LEU A 1 86 ? 21.334 -1.647 -7.000 1.00 84.75 86 LEU A CA 1
ATOM 681 C C . LEU A 1 86 ? 21.965 -1.528 -8.385 1.00 84.75 86 LEU A C 1
ATOM 683 O O . LEU A 1 86 ? 21.254 -1.302 -9.366 1.00 84.75 86 LEU A O 1
ATOM 687 N N . LEU A 1 87 ? 23.285 -1.681 -8.468 1.00 88.12 87 LEU A N 1
ATOM 688 C CA . LEU A 1 87 ? 24.002 -1.717 -9.735 1.00 88.12 87 LEU A CA 1
ATOM 689 C C . LEU A 1 87 ? 23.566 -2.926 -10.577 1.00 88.12 87 LEU A C 1
ATOM 691 O O . LEU A 1 87 ? 23.332 -2.785 -11.777 1.00 88.12 87 LEU A O 1
ATOM 695 N N . GLN A 1 88 ? 23.384 -4.091 -9.955 1.00 84.88 88 GLN A N 1
ATOM 696 C CA . GLN A 1 88 ? 22.887 -5.280 -10.643 1.00 84.88 88 GLN A CA 1
ATOM 697 C C . GLN A 1 88 ? 21.461 -5.067 -11.168 1.00 84.88 88 GLN A C 1
ATOM 699 O O . GLN A 1 88 ? 21.180 -5.359 -12.331 1.00 84.88 88 GLN A O 1
ATOM 704 N N . HIS A 1 89 ? 20.568 -4.488 -10.358 1.00 81.94 89 HIS A N 1
ATOM 705 C CA . HIS A 1 89 ? 19.223 -4.106 -10.803 1.00 81.94 89 HIS A CA 1
ATOM 706 C C . HIS A 1 89 ? 19.253 -3.115 -11.970 1.00 81.94 89 HIS A C 1
ATOM 708 O O . HIS A 1 89 ? 18.472 -3.249 -12.916 1.00 81.94 89 HIS A O 1
ATOM 714 N N . PHE A 1 90 ? 20.163 -2.142 -11.931 1.00 90.88 90 PHE A N 1
ATOM 715 C CA . PHE A 1 90 ? 20.366 -1.207 -13.030 1.00 90.88 90 PHE A CA 1
ATOM 716 C C . PHE A 1 90 ? 20.770 -1.929 -14.320 1.00 90.88 90 PHE A C 1
ATOM 718 O O . PHE A 1 90 ? 20.132 -1.706 -15.347 1.00 90.88 90 PHE A O 1
ATOM 725 N N . TYR A 1 91 ? 21.757 -2.828 -14.282 1.00 89.75 91 TYR A N 1
ATOM 726 C CA . TYR A 1 91 ? 22.179 -3.565 -15.476 1.00 89.75 91 TYR A CA 1
ATOM 727 C C . TYR A 1 91 ? 21.070 -4.449 -16.043 1.00 89.75 91 TYR A C 1
ATOM 729 O O . TYR A 1 91 ? 20.866 -4.462 -17.256 1.00 89.75 91 TYR A O 1
ATOM 737 N N . THR A 1 92 ? 20.291 -5.112 -15.187 1.00 82.88 92 THR A N 1
ATOM 738 C CA . THR A 1 92 ? 19.116 -5.881 -15.618 1.00 82.88 92 THR A CA 1
ATOM 739 C C . THR A 1 92 ? 18.103 -4.995 -16.349 1.00 82.88 92 THR A C 1
ATOM 741 O O . THR A 1 92 ? 17.614 -5.359 -17.421 1.00 82.88 92 THR A O 1
ATOM 744 N N . LEU A 1 93 ? 17.801 -3.807 -15.814 1.00 88.12 93 LEU A N 1
ATOM 745 C CA . LEU A 1 93 ? 16.892 -2.855 -16.460 1.00 88.12 93 LEU A CA 1
ATOM 746 C C . LEU A 1 93 ? 17.455 -2.322 -17.782 1.00 88.12 93 LEU A C 1
ATOM 748 O O . LEU A 1 93 ? 16.716 -2.236 -18.763 1.00 88.12 93 LEU A O 1
ATOM 752 N N . SER A 1 94 ? 18.748 -2.009 -17.832 1.00 90.81 94 SER A N 1
ATOM 753 C CA . SER A 1 94 ? 19.435 -1.552 -19.042 1.00 90.81 94 SER A CA 1
ATOM 754 C C . SER A 1 94 ? 19.433 -2.616 -20.140 1.00 90.81 94 SER A C 1
ATOM 756 O O . SER A 1 94 ? 19.143 -2.302 -21.294 1.00 90.81 94 SER A O 1
ATOM 758 N N . ALA A 1 95 ? 19.662 -3.885 -19.790 1.00 86.44 95 ALA A N 1
ATOM 759 C CA . ALA A 1 95 ? 19.581 -5.008 -20.721 1.00 86.44 95 ALA A CA 1
ATOM 760 C C . ALA A 1 95 ? 18.167 -5.171 -21.293 1.00 86.44 95 ALA A C 1
ATOM 762 O O . ALA A 1 95 ? 17.999 -5.300 -22.507 1.00 86.44 95 ALA A O 1
ATOM 763 N N . GLN A 1 96 ? 17.133 -5.081 -20.447 1.00 84.81 96 GLN A N 1
ATOM 764 C CA . GLN A 1 96 ? 15.741 -5.100 -20.906 1.00 84.81 96 GLN A CA 1
ATOM 765 C C . GLN A 1 96 ? 15.429 -3.920 -21.832 1.00 84.81 96 GLN A C 1
ATOM 767 O O . GLN A 1 96 ? 14.808 -4.103 -22.875 1.00 84.81 96 GLN A O 1
ATOM 772 N N . TYR A 1 97 ? 15.865 -2.717 -21.465 1.00 89.38 97 TYR A N 1
ATOM 773 C CA . TYR A 1 97 ? 15.669 -1.507 -22.255 1.00 89.38 97 TYR A CA 1
ATOM 774 C C . TYR A 1 97 ? 16.315 -1.613 -23.643 1.00 89.38 97 TYR A C 1
ATOM 776 O O . TYR A 1 97 ? 15.655 -1.374 -24.654 1.00 89.38 97 TYR A O 1
ATOM 784 N N . ILE A 1 98 ? 17.573 -2.048 -23.705 1.00 88.94 98 ILE A N 1
ATOM 785 C CA . ILE A 1 98 ? 18.307 -2.247 -24.959 1.00 88.94 98 ILE A CA 1
ATOM 786 C C . ILE A 1 98 ? 17.646 -3.328 -25.816 1.00 88.94 98 ILE A C 1
ATOM 788 O O . ILE A 1 98 ? 17.464 -3.129 -27.016 1.00 88.94 98 ILE A O 1
ATOM 792 N N . ASN A 1 99 ? 17.209 -4.435 -25.210 1.00 86.12 99 ASN A N 1
ATOM 793 C CA . ASN A 1 99 ? 16.493 -5.490 -25.924 1.00 86.12 99 ASN A CA 1
ATOM 794 C C . ASN A 1 99 ? 15.180 -4.991 -26.540 1.00 86.12 99 ASN A C 1
ATOM 796 O O . ASN A 1 99 ? 14.826 -5.387 -27.651 1.00 86.12 99 ASN A O 1
ATOM 800 N N . LEU A 1 100 ? 14.463 -4.109 -25.838 1.00 87.69 100 LEU A N 1
ATOM 801 C CA . LEU A 1 100 ? 13.234 -3.507 -26.347 1.00 87.69 100 LEU A CA 1
ATOM 802 C C . LEU A 1 100 ? 13.499 -2.603 -27.540 1.00 87.69 100 LEU A C 1
ATOM 804 O O . LEU A 1 100 ? 12.805 -2.726 -28.547 1.00 87.69 100 LEU A O 1
ATOM 808 N N . LEU A 1 101 ? 14.509 -1.736 -27.449 1.00 88.69 101 LEU A N 1
ATOM 809 C CA . LEU A 1 101 ? 14.889 -0.871 -28.563 1.00 88.69 101 LEU A CA 1
ATOM 810 C C . LEU A 1 101 ? 15.334 -1.688 -29.773 1.00 88.69 101 LEU A C 1
ATOM 812 O O . LEU A 1 101 ? 14.904 -1.414 -30.889 1.00 88.69 101 LEU A O 1
ATOM 816 N N . TYR A 1 102 ? 16.147 -2.721 -29.554 1.00 87.31 102 TYR A N 1
ATOM 817 C CA . TYR A 1 102 ? 16.586 -3.602 -30.626 1.00 87.31 102 TYR A CA 1
ATOM 818 C C . TYR A 1 102 ? 15.408 -4.347 -31.267 1.00 87.31 102 TYR A C 1
ATOM 820 O O . TYR A 1 102 ? 15.258 -4.343 -32.486 1.00 87.31 102 TYR A O 1
ATOM 828 N N . SER A 1 103 ? 14.514 -4.919 -30.457 1.00 85.12 103 SER A N 1
ATOM 829 C CA . SER A 1 103 ? 13.312 -5.599 -30.952 1.00 85.12 103 SER A CA 1
ATOM 830 C C . SER A 1 103 ? 12.408 -4.651 -31.742 1.00 85.12 103 SER A C 1
ATOM 832 O O . SER A 1 103 ? 11.864 -5.044 -32.771 1.00 85.12 103 SER A O 1
ATOM 834 N N . ALA A 1 104 ? 12.279 -3.394 -31.304 1.00 87.06 104 ALA A N 1
ATOM 835 C CA . ALA A 1 104 ? 11.497 -2.377 -32.001 1.00 87.06 104 ALA A CA 1
ATOM 836 C C . ALA A 1 104 ? 11.994 -2.129 -33.434 1.00 87.06 104 ALA A C 1
ATOM 838 O O . ALA A 1 104 ? 11.174 -1.943 -34.328 1.00 87.06 104 ALA A O 1
ATOM 839 N N . LEU A 1 105 ? 13.313 -2.170 -33.668 1.00 86.12 105 LEU A N 1
ATOM 840 C CA . LEU A 1 105 ? 13.908 -1.968 -34.998 1.00 86.12 105 LEU A CA 1
ATOM 841 C C . LEU A 1 105 ? 13.537 -3.067 -36.001 1.00 86.12 105 LEU A C 1
ATOM 843 O O . LEU A 1 105 ? 13.573 -2.836 -37.208 1.00 86.12 105 LEU A O 1
ATOM 847 N N . HIS A 1 106 ? 13.205 -4.261 -35.513 1.00 84.75 106 HIS A N 1
ATOM 848 C CA . HIS A 1 106 ? 13.000 -5.455 -36.335 1.00 84.75 106 HIS A CA 1
ATOM 849 C C . HIS A 1 106 ? 11.543 -5.938 -36.365 1.00 84.75 106 HIS A C 1
ATOM 851 O O . HIS A 1 106 ? 11.252 -7.006 -36.906 1.00 84.75 106 HIS A O 1
ATOM 857 N N . ARG A 1 107 ? 10.612 -5.172 -35.789 1.00 83.00 107 ARG A N 1
ATOM 858 C CA . ARG A 1 107 ? 9.183 -5.504 -35.733 1.00 83.00 107 ARG A CA 1
ATOM 859 C C . ARG A 1 107 ? 8.359 -4.526 -36.562 1.00 83.00 107 ARG A C 1
ATOM 861 O O . ARG A 1 107 ? 8.700 -3.357 -36.697 1.00 83.00 107 ARG A O 1
ATOM 868 N N . SER A 1 108 ? 7.238 -5.004 -37.097 1.00 87.38 108 SER A N 1
ATOM 869 C CA . SER A 1 108 ? 6.256 -4.145 -37.759 1.00 87.38 108 SER A CA 1
ATOM 870 C C . SER A 1 108 ? 5.582 -3.207 -36.756 1.00 87.38 108 SER A C 1
ATOM 872 O O . SER A 1 108 ? 5.400 -3.559 -35.584 1.00 87.38 108 SER A O 1
ATOM 874 N N . CYS A 1 109 ? 5.157 -2.035 -37.232 1.00 83.75 109 CYS A N 1
ATOM 875 C CA . CYS A 1 109 ? 4.361 -1.090 -36.452 1.00 83.75 109 CYS A CA 1
ATOM 876 C C . CYS A 1 109 ? 3.147 -1.780 -35.802 1.00 83.75 109 CYS A C 1
ATOM 878 O O . CYS A 1 109 ? 2.585 -2.717 -36.369 1.00 83.75 109 CYS A O 1
ATOM 880 N N . PHE A 1 110 ? 2.752 -1.298 -34.619 1.00 83.38 110 PHE A N 1
ATOM 881 C CA . PHE A 1 110 ? 1.647 -1.827 -33.801 1.00 83.38 110 PHE A CA 1
ATOM 882 C C . PHE A 1 110 ? 1.862 -3.227 -33.187 1.00 83.38 110 PHE A C 1
ATOM 884 O O . PHE A 1 110 ? 0.918 -3.826 -32.680 1.00 83.38 110 PHE A O 1
ATOM 891 N N . SER A 1 111 ? 3.099 -3.737 -33.163 1.00 86.75 111 SER A N 1
ATOM 892 C CA . SER A 1 111 ? 3.440 -4.963 -32.422 1.00 86.75 111 SER A CA 1
ATOM 893 C C . SER A 1 111 ? 3.644 -4.688 -30.925 1.00 86.75 111 SER A C 1
ATOM 895 O O . SER A 1 111 ? 4.307 -3.717 -30.558 1.00 86.75 111 SER A O 1
ATOM 897 N N . CYS A 1 112 ? 3.158 -5.575 -30.050 1.00 84.12 112 CYS A N 1
ATOM 898 C CA . CYS A 1 112 ? 3.508 -5.540 -28.627 1.00 84.12 112 CYS A CA 1
ATOM 899 C C . CYS A 1 112 ? 4.973 -5.980 -28.433 1.00 84.12 112 CYS A C 1
ATOM 901 O O . CYS A 1 112 ? 5.339 -7.096 -28.804 1.00 84.12 112 CYS A O 1
ATOM 903 N N . LEU A 1 113 ? 5.814 -5.101 -27.875 1.00 82.31 113 LEU A N 1
ATOM 904 C CA . LEU A 1 113 ? 7.232 -5.386 -27.586 1.00 82.31 113 LEU A CA 1
ATOM 905 C C . LEU A 1 113 ? 7.459 -5.861 -26.148 1.00 82.31 113 LEU A C 1
ATOM 907 O O . LEU A 1 113 ? 8.349 -6.667 -25.890 1.00 82.31 113 LEU A O 1
ATOM 911 N N . LYS A 1 114 ? 6.658 -5.341 -25.216 1.00 78.88 114 LYS A N 1
ATOM 912 C CA . LYS A 1 114 ? 6.609 -5.746 -23.814 1.00 78.88 114 LYS A CA 1
ATOM 913 C C . LYS A 1 114 ? 5.212 -5.481 -23.296 1.00 78.88 114 LYS A C 1
ATOM 915 O O . LYS A 1 114 ? 4.736 -4.349 -23.342 1.00 78.88 114 LYS A O 1
ATOM 920 N N . GLU A 1 115 ? 4.581 -6.530 -22.805 1.00 73.25 115 GLU A N 1
ATOM 921 C CA . GLU A 1 115 ? 3.372 -6.399 -22.013 1.00 73.25 115 GLU A CA 1
ATOM 922 C C . GLU A 1 115 ? 3.756 -5.826 -20.644 1.00 73.25 115 GLU A C 1
ATOM 924 O O . GLU A 1 115 ? 4.822 -6.149 -20.105 1.00 73.25 115 GLU A O 1
ATOM 929 N N . ALA A 1 116 ? 2.926 -4.937 -20.097 1.00 66.12 116 ALA A N 1
ATOM 930 C CA . ALA A 1 116 ? 3.108 -4.499 -18.721 1.00 66.12 116 ALA A CA 1
ATOM 931 C C . ALA A 1 116 ? 3.115 -5.726 -17.799 1.00 66.12 116 ALA A C 1
ATOM 933 O O . ALA A 1 116 ? 2.497 -6.745 -18.113 1.00 66.12 116 ALA A O 1
ATOM 934 N N . ASP A 1 117 ? 3.819 -5.639 -16.668 1.00 60.25 117 ASP A N 1
ATOM 935 C CA . ASP A 1 117 ? 3.746 -6.705 -15.675 1.00 60.25 117 ASP A CA 1
ATOM 936 C C . ASP A 1 117 ? 2.268 -7.008 -15.390 1.00 60.25 117 ASP A C 1
ATOM 938 O O . ASP A 1 117 ? 1.513 -6.102 -15.032 1.00 60.25 117 ASP A O 1
ATOM 942 N N . THR A 1 118 ? 1.878 -8.274 -15.565 1.00 62.72 118 THR A N 1
ATOM 943 C CA . THR A 1 118 ? 0.557 -8.810 -15.201 1.00 62.72 118 THR A CA 1
ATOM 944 C C . THR A 1 118 ? 0.164 -8.354 -13.794 1.00 62.72 118 THR A C 1
ATOM 946 O O . THR A 1 118 ? 1.057 -8.077 -12.991 1.00 62.72 118 THR A O 1
ATOM 949 N N . ASP A 1 119 ? -1.122 -8.372 -13.434 1.00 58.06 119 ASP A N 1
ATOM 950 C CA . ASP A 1 119 ? -1.615 -7.980 -12.097 1.00 58.06 119 ASP A CA 1
ATOM 951 C C . ASP A 1 119 ? -0.774 -8.547 -10.938 1.00 58.06 119 ASP A C 1
ATOM 953 O O . ASP A 1 119 ? -0.505 -7.859 -9.956 1.00 58.06 119 ASP A O 1
ATOM 957 N N . LEU A 1 120 ? -0.223 -9.749 -11.114 1.00 63.12 120 LEU A N 1
ATOM 958 C CA . LEU A 1 120 ? 0.732 -10.402 -10.213 1.00 63.12 120 LEU A CA 1
ATOM 959 C C . LEU A 1 120 ? 1.987 -9.574 -9.893 1.00 63.12 120 LEU A C 1
ATOM 961 O O . LEU A 1 120 ? 2.405 -9.520 -8.744 1.00 63.12 120 LEU A O 1
ATOM 965 N N . GLY A 1 121 ? 2.587 -8.886 -10.866 1.00 60.34 121 GLY A N 1
ATOM 966 C CA . GLY A 1 121 ? 3.724 -7.996 -10.622 1.00 60.34 121 GLY A CA 1
ATOM 967 C C . GLY A 1 121 ? 3.326 -6.776 -9.794 1.00 60.34 121 GLY A C 1
ATOM 968 O O . GLY A 1 121 ? 4.091 -6.316 -8.948 1.00 60.34 121 GLY A O 1
ATOM 969 N N . THR A 1 122 ? 2.096 -6.283 -9.967 1.00 60.47 122 THR A N 1
ATOM 970 C CA . THR A 1 122 ? 1.519 -5.276 -9.068 1.00 60.47 122 THR A CA 1
ATOM 971 C C . THR A 1 122 ? 1.325 -5.840 -7.664 1.00 60.47 122 THR A C 1
ATOM 973 O O . THR A 1 122 ? 1.703 -5.172 -6.705 1.00 60.47 122 THR A O 1
ATOM 976 N N . VAL A 1 123 ? 0.826 -7.072 -7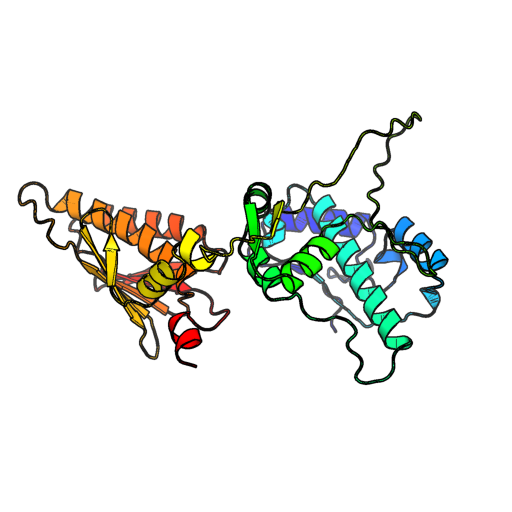.544 1.00 63.53 123 VAL A N 1
ATOM 977 C CA . VAL A 1 123 ? 0.665 -7.790 -6.271 1.00 63.53 123 VAL A CA 1
ATOM 978 C C . VAL A 1 123 ? 2.010 -7.966 -5.559 1.00 63.53 123 VAL A C 1
ATOM 980 O O . VAL A 1 123 ? 2.122 -7.589 -4.397 1.00 63.53 123 VAL A O 1
ATOM 983 N N . PHE A 1 124 ? 3.069 -8.405 -6.244 1.00 63.62 124 PHE A N 1
ATOM 984 C CA . PHE A 1 124 ? 4.402 -8.550 -5.641 1.00 63.62 124 PHE A CA 1
ATOM 985 C C . PHE A 1 124 ? 5.007 -7.231 -5.182 1.00 63.62 124 PHE A C 1
ATOM 987 O O . PHE A 1 124 ? 5.741 -7.199 -4.199 1.00 63.62 124 PHE A O 1
ATOM 994 N N . ARG A 1 125 ? 4.659 -6.102 -5.813 1.00 61.44 125 ARG A N 1
ATOM 995 C CA . ARG A 1 125 ? 5.070 -4.793 -5.287 1.00 61.44 125 ARG A CA 1
ATOM 996 C C . ARG A 1 125 ? 4.486 -4.529 -3.890 1.00 61.44 125 ARG A C 1
ATOM 998 O O . ARG A 1 125 ? 5.067 -3.719 -3.164 1.00 61.44 125 ARG A O 1
ATOM 1005 N N . TYR A 1 126 ? 3.414 -5.198 -3.478 1.00 61.56 126 TYR A N 1
ATOM 1006 C CA . TYR A 1 126 ? 2.864 -5.097 -2.125 1.00 61.56 126 TYR A CA 1
ATOM 1007 C C . TYR A 1 126 ? 3.483 -6.062 -1.102 1.00 61.56 126 TYR A C 1
ATOM 1009 O O . TYR A 1 126 ? 3.064 -6.009 0.050 1.00 61.56 126 TYR A O 1
ATOM 1017 N N . PHE A 1 127 ? 4.505 -6.853 -1.453 1.00 63.03 127 PHE A N 1
ATOM 1018 C CA . PHE A 1 127 ? 5.251 -7.699 -0.503 1.00 63.03 127 PHE A CA 1
ATOM 1019 C C . PHE A 1 127 ? 6.742 -7.341 -0.463 1.00 63.03 127 PHE A C 1
ATOM 1021 O O . PHE A 1 127 ? 7.297 -6.834 -1.442 1.00 63.03 127 PHE A O 1
ATOM 1028 N N . SER A 1 128 ? 7.350 -7.391 0.724 1.00 57.84 128 SER A N 1
ATOM 1029 C CA . SER A 1 128 ? 8.744 -6.982 0.933 1.00 57.84 128 SER A CA 1
ATOM 1030 C C . SER A 1 128 ? 9.601 -8.154 0.531 1.00 57.84 128 SER A C 1
ATOM 1032 O O . SER A 1 128 ? 9.131 -9.285 0.574 1.00 57.84 128 SER A O 1
ATOM 1034 N N . PHE A 1 129 ? 10.844 -7.901 0.156 1.00 52.69 129 PHE A N 1
ATOM 1035 C CA . PHE A 1 129 ? 11.730 -8.962 -0.298 1.00 52.69 129 PHE A CA 1
ATOM 1036 C C . PHE A 1 129 ? 11.822 -10.113 0.725 1.00 52.69 129 PHE A C 1
ATOM 1038 O O . PHE A 1 129 ? 11.515 -11.254 0.389 1.00 52.69 129 PHE A O 1
ATOM 1045 N N . ASP A 1 130 ? 12.023 -9.777 2.003 1.00 53.91 130 ASP A N 1
ATOM 1046 C CA . ASP A 1 130 ? 12.042 -10.733 3.124 1.00 53.91 130 ASP A CA 1
ATOM 1047 C C . ASP A 1 130 ? 10.702 -11.439 3.377 1.00 53.91 130 ASP A C 1
ATOM 1049 O O . ASP A 1 130 ? 10.666 -12.597 3.793 1.00 53.91 130 ASP A O 1
ATOM 1053 N N . GLU A 1 131 ? 9.580 -10.761 3.119 1.00 57.72 131 GLU A N 1
ATOM 1054 C CA . GLU A 1 131 ? 8.251 -11.365 3.258 1.00 57.72 131 GLU A CA 1
ATOM 1055 C C . GLU A 1 131 ? 8.024 -12.397 2.150 1.00 57.72 131 GLU A C 1
ATOM 1057 O O . GLU A 1 131 ? 7.521 -13.480 2.424 1.00 57.72 131 GLU A O 1
ATOM 1062 N N . VAL A 1 132 ? 8.442 -12.099 0.915 1.00 57.09 132 VAL A N 1
ATOM 1063 C CA . VAL A 1 132 ? 8.237 -12.957 -0.264 1.00 57.09 132 VAL A CA 1
ATOM 1064 C C . VAL A 1 132 ? 8.920 -14.316 -0.124 1.00 57.09 132 VAL A C 1
ATOM 1066 O O . VAL A 1 132 ? 8.369 -15.308 -0.596 1.00 57.09 132 VAL A O 1
ATOM 1069 N N . HIS A 1 133 ? 10.053 -14.399 0.575 1.00 58.25 133 HIS A N 1
ATOM 1070 C CA . HIS A 1 133 ? 10.783 -15.656 0.778 1.00 58.25 133 HIS A CA 1
ATOM 1071 C C . HIS A 1 133 ? 10.000 -16.730 1.535 1.00 58.25 133 HIS A C 1
ATOM 1073 O O . HIS A 1 133 ? 10.197 -17.917 1.287 1.00 58.25 133 HIS A O 1
ATOM 1079 N N . ASN A 1 134 ? 9.089 -16.320 2.418 1.00 63.84 134 ASN A N 1
ATOM 1080 C CA . ASN A 1 134 ? 8.258 -17.233 3.203 1.00 63.84 134 ASN A CA 1
ATOM 1081 C C . ASN A 1 134 ? 6.838 -17.374 2.637 1.00 63.84 134 ASN A C 1
ATOM 1083 O O . ASN A 1 134 ? 5.986 -18.004 3.264 1.00 63.84 134 ASN A O 1
ATOM 1087 N N . LEU A 1 135 ? 6.555 -16.763 1.483 1.00 71.75 135 LEU A N 1
ATOM 1088 C CA . LEU A 1 135 ? 5.234 -16.791 0.873 1.00 71.75 135 LEU A CA 1
ATOM 1089 C C . LEU A 1 135 ? 5.123 -17.917 -0.156 1.00 71.75 135 LEU A C 1
ATOM 1091 O O . LEU A 1 135 ? 6.023 -18.174 -0.954 1.00 71.75 135 LEU A O 1
ATOM 1095 N N . GLU A 1 136 ? 3.961 -18.563 -0.152 1.00 82.94 136 GLU A N 1
ATOM 1096 C CA . GLU A 1 136 ? 3.524 -19.488 -1.191 1.00 82.94 136 GLU A CA 1
ATOM 1097 C C . GLU A 1 136 ? 2.413 -18.815 -2.008 1.00 82.94 136 GLU A C 1
ATOM 1099 O O . GLU A 1 136 ? 1.439 -18.298 -1.457 1.00 82.94 136 GLU A O 1
ATOM 1104 N N . ILE A 1 137 ? 2.547 -18.828 -3.332 1.00 83.38 137 ILE A N 1
ATOM 1105 C CA . ILE A 1 137 ? 1.491 -18.451 -4.264 1.00 83.38 137 ILE A CA 1
ATOM 1106 C C . ILE A 1 137 ? 0.680 -19.694 -4.585 1.00 83.38 137 ILE A C 1
ATOM 1108 O O . ILE A 1 137 ? 1.184 -20.652 -5.171 1.00 83.38 137 ILE A O 1
ATOM 1112 N N . ILE A 1 138 ? -0.603 -19.635 -4.263 1.00 88.56 138 ILE A N 1
ATOM 1113 C CA . ILE A 1 138 ? -1.553 -20.697 -4.558 1.00 88.56 138 ILE A CA 1
ATOM 1114 C C . ILE A 1 138 ? -2.534 -20.164 -5.600 1.00 88.56 138 ILE A C 1
ATOM 1116 O O . ILE A 1 138 ? -3.096 -19.083 -5.427 1.00 88.56 138 ILE A O 1
ATOM 1120 N N . THR A 1 139 ? -2.733 -20.903 -6.689 1.00 87.69 139 THR A N 1
ATOM 1121 C CA . THR A 1 139 ? -3.705 -20.543 -7.730 1.00 87.69 139 THR A CA 1
ATOM 1122 C C . THR A 1 139 ? -4.451 -21.777 -8.219 1.00 87.69 139 THR A C 1
ATOM 1124 O O . THR A 1 139 ? -3.854 -22.839 -8.379 1.00 87.69 139 THR A O 1
ATOM 1127 N N . ASP A 1 140 ? -5.753 -21.632 -8.446 1.00 90.12 140 ASP A N 1
ATOM 1128 C CA . ASP A 1 140 ? -6.627 -22.629 -9.072 1.00 90.12 140 ASP A CA 1
ATOM 1129 C C . ASP A 1 140 ? -6.786 -22.403 -10.590 1.00 90.12 140 ASP A C 1
ATOM 1131 O O . ASP A 1 140 ? -7.415 -23.196 -11.287 1.00 90.12 140 ASP A O 1
ATOM 1135 N N . GLN A 1 141 ? -6.169 -21.344 -11.130 1.00 89.50 141 GLN A N 1
ATOM 1136 C CA . GLN A 1 141 ? -6.178 -21.020 -12.554 1.00 89.50 141 GLN A CA 1
ATOM 1137 C C . GLN A 1 141 ? -4.951 -21.624 -13.241 1.00 89.50 141 GLN A C 1
ATOM 1139 O O . GLN A 1 141 ? -3.804 -21.246 -12.977 1.00 89.50 141 GLN A O 1
ATOM 1144 N N . LYS A 1 142 ? -5.190 -22.583 -14.140 1.00 87.50 142 LYS A N 1
ATOM 1145 C CA . LYS A 1 142 ? -4.125 -23.353 -14.799 1.00 87.50 142 LYS A CA 1
ATOM 1146 C C . LYS A 1 142 ? -3.210 -22.477 -15.656 1.00 87.50 142 LYS A C 1
ATOM 1148 O O . LYS A 1 142 ? -1.993 -22.637 -15.623 1.00 87.50 142 LYS A O 1
ATOM 1153 N N . ASP A 1 143 ? -3.778 -21.535 -16.393 1.00 85.06 143 ASP A N 1
ATOM 1154 C CA . ASP A 1 143 ? -3.035 -20.613 -17.248 1.00 85.06 143 ASP A CA 1
ATOM 1155 C C . ASP A 1 143 ? -2.150 -19.654 -16.431 1.00 85.06 143 ASP A C 1
ATOM 1157 O O . ASP A 1 143 ? -1.026 -19.355 -16.835 1.00 85.06 143 ASP A O 1
ATOM 1161 N N . ILE A 1 144 ? -2.617 -19.201 -15.261 1.00 83.00 144 ILE A N 1
ATOM 1162 C CA . ILE A 1 144 ? -1.820 -18.395 -14.329 1.00 83.00 144 ILE A CA 1
ATOM 1163 C C . ILE A 1 144 ? -0.687 -19.234 -13.738 1.00 83.00 144 ILE A C 1
ATOM 1165 O O . ILE A 1 144 ? 0.459 -18.778 -13.718 1.00 83.00 144 ILE A O 1
ATOM 1169 N N . TYR A 1 145 ? -0.980 -20.463 -13.301 1.00 83.56 145 TYR A N 1
ATOM 1170 C CA . TYR A 1 145 ? 0.026 -21.388 -12.783 1.00 83.56 145 TYR A CA 1
ATOM 1171 C C . TYR A 1 145 ? 1.136 -21.655 -13.804 1.00 83.56 145 TYR A C 1
ATOM 1173 O O . TYR A 1 145 ? 2.315 -21.542 -13.475 1.00 83.56 145 TYR A O 1
ATOM 1181 N N . GLU A 1 146 ? 0.779 -21.959 -15.054 1.00 82.31 146 GLU A N 1
ATOM 1182 C CA . GLU A 1 146 ? 1.741 -22.218 -16.127 1.00 82.31 146 GLU A CA 1
ATOM 1183 C C . GLU A 1 146 ? 2.592 -20.982 -16.439 1.00 82.31 146 GLU A C 1
ATOM 1185 O O . GLU A 1 146 ? 3.815 -21.099 -16.545 1.00 82.31 146 GLU A O 1
ATOM 1190 N N . ARG A 1 147 ? 1.985 -19.787 -16.504 1.00 75.94 147 ARG A N 1
ATOM 1191 C CA . ARG A 1 147 ? 2.711 -18.519 -16.696 1.00 75.94 147 ARG A CA 1
ATOM 1192 C C . ARG A 1 147 ? 3.674 -18.221 -15.548 1.00 75.94 147 ARG A C 1
ATOM 1194 O O . ARG A 1 147 ? 4.811 -17.816 -15.790 1.00 75.94 147 ARG A O 1
ATOM 1201 N N . LEU A 1 148 ? 3.238 -18.420 -14.304 1.00 75.56 148 LEU A N 1
ATOM 1202 C CA . LEU A 1 148 ? 4.072 -18.240 -13.118 1.00 75.56 148 LEU A CA 1
ATOM 1203 C C . LEU A 1 148 ? 5.212 -19.256 -13.099 1.00 75.56 148 LEU A C 1
ATOM 1205 O O . LEU A 1 148 ? 6.362 -18.875 -12.917 1.00 75.56 148 LEU A O 1
ATOM 1209 N N . ARG A 1 149 ? 4.936 -20.534 -13.359 1.00 75.62 149 ARG A N 1
ATOM 1210 C CA . ARG A 1 149 ? 5.968 -21.570 -13.427 1.00 75.62 149 ARG A CA 1
ATOM 1211 C C . ARG A 1 149 ? 6.970 -21.294 -14.545 1.00 75.62 149 ARG A C 1
ATOM 1213 O O . ARG A 1 149 ? 8.157 -21.469 -14.321 1.00 75.62 149 ARG A O 1
ATOM 1220 N N . ALA A 1 150 ? 6.525 -20.846 -15.718 1.00 68.88 150 ALA A N 1
ATOM 1221 C CA . ALA A 1 150 ? 7.412 -20.500 -16.828 1.00 68.88 150 ALA A CA 1
ATOM 1222 C C . ALA A 1 150 ? 8.358 -19.343 -16.473 1.00 68.88 150 ALA A C 1
ATOM 1224 O O . ALA A 1 150 ? 9.535 -19.417 -16.799 1.00 68.88 150 ALA A O 1
ATOM 1225 N N . LYS A 1 151 ? 7.870 -18.323 -15.749 1.00 63.16 151 LYS A N 1
ATOM 1226 C CA . LYS A 1 151 ? 8.703 -17.218 -15.241 1.00 63.16 151 LYS A CA 1
ATOM 1227 C C . LYS A 1 151 ? 9.666 -17.629 -14.120 1.00 63.16 151 LYS A C 1
ATOM 1229 O O . LYS A 1 151 ? 10.689 -16.978 -13.960 1.00 63.16 151 LYS A O 1
ATOM 1234 N N . ASN A 1 152 ? 9.324 -18.658 -13.339 1.00 55.62 152 ASN A N 1
ATOM 1235 C CA . ASN A 1 152 ? 10.112 -19.132 -12.191 1.00 55.62 152 ASN A CA 1
ATOM 1236 C C . ASN A 1 152 ? 10.974 -20.364 -12.494 1.00 55.62 152 ASN A C 1
ATOM 1238 O O . ASN A 1 152 ? 11.709 -20.830 -11.627 1.00 55.62 152 ASN A O 1
ATOM 1242 N N . LYS A 1 153 ? 10.907 -20.909 -13.712 1.00 44.50 153 LYS A N 1
ATOM 1243 C CA . LYS A 1 153 ? 11.933 -21.831 -14.185 1.00 44.50 153 LYS A CA 1
ATOM 1244 C C . LYS A 1 153 ? 13.221 -21.020 -14.373 1.00 44.50 153 LYS A C 1
ATOM 1246 O O . LYS A 1 153 ? 13.169 -20.028 -15.101 1.00 44.50 153 LYS A O 1
ATOM 1251 N N . PRO A 1 154 ? 14.374 -21.432 -13.812 1.00 39.94 154 PRO A N 1
ATOM 1252 C CA . PRO A 1 154 ? 15.626 -21.093 -14.473 1.00 39.94 154 PRO A CA 1
ATOM 1253 C C . PRO A 1 154 ? 15.475 -21.632 -15.896 1.00 39.94 154 PRO A C 1
ATOM 1255 O O . PRO A 1 154 ? 15.097 -22.792 -16.069 1.00 39.94 154 PRO A O 1
ATOM 1258 N N . GLU A 1 155 ? 15.593 -20.778 -16.906 1.00 31.80 155 GLU A N 1
ATOM 1259 C CA . GLU A 1 155 ? 15.319 -21.184 -18.279 1.00 31.80 155 GLU A CA 1
ATOM 1260 C C . GLU A 1 155 ? 16.219 -22.372 -18.678 1.00 31.80 155 GLU A C 1
ATOM 1262 O O . GLU A 1 155 ? 17.365 -22.197 -19.078 1.00 31.80 155 GLU A O 1
ATOM 1267 N N . GLU A 1 156 ? 15.696 -23.601 -18.649 1.00 28.91 156 GLU A N 1
ATOM 1268 C CA . GLU A 1 156 ? 16.093 -24.609 -19.628 1.00 28.91 156 GLU A CA 1
ATOM 1269 C C . GLU A 1 156 ? 15.434 -24.200 -20.945 1.00 2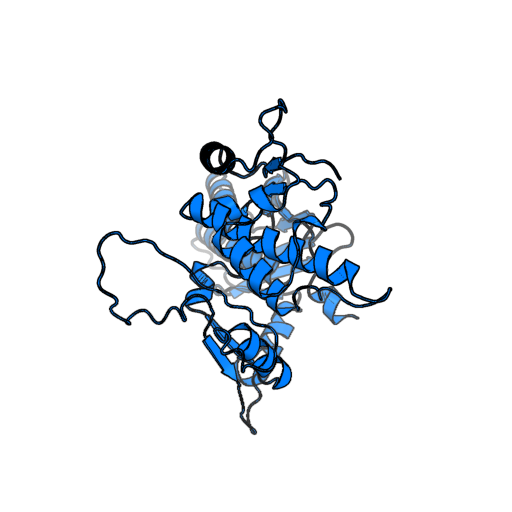8.91 156 GLU A C 1
ATOM 1271 O O . GLU A 1 156 ? 14.334 -24.638 -21.296 1.00 28.91 156 GLU A O 1
ATOM 1276 N N . VAL A 1 157 ? 16.093 -23.290 -21.663 1.00 27.59 157 VAL A N 1
ATOM 1277 C CA . VAL A 1 157 ? 15.768 -23.008 -23.058 1.00 27.59 157 VAL A CA 1
ATOM 1278 C C . VAL A 1 157 ? 16.085 -24.271 -23.854 1.00 27.59 157 VAL A C 1
ATOM 1280 O O . VAL A 1 157 ? 17.241 -24.569 -24.157 1.00 27.59 157 VAL A O 1
ATOM 1283 N N . SER A 1 158 ? 15.050 -25.031 -24.218 1.00 25.08 158 SER A N 1
ATOM 1284 C CA . SER A 1 158 ? 15.169 -26.069 -25.235 1.00 25.08 158 SER A CA 1
ATOM 1285 C C . SER A 1 158 ? 15.602 -25.409 -26.540 1.00 25.08 158 SER A C 1
ATOM 1287 O O . SER A 1 158 ? 14.862 -24.631 -27.149 1.00 25.08 158 SER A O 1
ATOM 1289 N N . CYS A 1 159 ? 16.827 -25.720 -26.943 1.00 26.80 159 CYS A N 1
ATOM 1290 C CA . CYS A 1 159 ? 17.461 -25.249 -28.155 1.00 26.80 159 CYS A CA 1
ATOM 1291 C C . CYS A 1 159 ? 16.600 -25.567 -29.387 1.00 26.80 159 CYS A C 1
ATOM 1293 O O . CYS A 1 159 ? 16.568 -26.688 -29.886 1.00 26.80 159 CYS A O 1
ATOM 1295 N N . SER A 1 160 ? 15.945 -24.542 -29.921 1.00 29.44 160 SER A N 1
ATOM 1296 C CA . SER A 1 160 ? 15.740 -24.412 -31.360 1.00 29.44 160 SER A CA 1
ATOM 1297 C C . SER A 1 160 ? 15.905 -22.941 -31.745 1.00 29.44 160 SER A C 1
ATOM 1299 O O . SER A 1 160 ? 14.951 -22.215 -31.977 1.00 29.44 160 SER A O 1
ATOM 1301 N N . LYS A 1 161 ? 17.181 -22.530 -31.814 1.00 30.00 161 LYS A N 1
ATOM 1302 C CA . LYS A 1 161 ? 17.687 -21.240 -32.323 1.00 30.00 161 LYS A CA 1
ATOM 1303 C C . LYS A 1 161 ? 17.269 -19.992 -31.520 1.00 30.00 161 LYS A C 1
ATOM 1305 O O . LYS A 1 161 ? 16.217 -19.414 -31.756 1.00 30.00 161 LYS A O 1
ATOM 1310 N N . GLY A 1 162 ? 18.199 -19.517 -30.687 1.00 24.94 162 GLY A N 1
ATOM 1311 C CA . GLY A 1 162 ? 18.167 -18.213 -30.007 1.00 24.94 162 GLY A CA 1
ATOM 1312 C C . GLY A 1 162 ? 18.219 -18.380 -28.491 1.00 24.94 162 GLY A C 1
ATOM 1313 O O . GLY A 1 162 ? 17.193 -18.655 -27.880 1.00 24.94 162 GLY A O 1
ATOM 1314 N N . GLN A 1 163 ? 19.419 -18.306 -27.914 1.00 26.28 163 GLN A N 1
ATOM 1315 C CA . GLN A 1 163 ? 19.688 -18.521 -26.490 1.00 26.28 163 GLN A CA 1
ATOM 1316 C C . GLN A 1 163 ? 19.421 -17.236 -25.692 1.00 26.28 163 GLN A C 1
ATOM 1318 O O . GLN A 1 163 ? 19.757 -16.153 -26.142 1.00 26.28 163 GLN A O 1
ATOM 1323 N N . PHE A 1 164 ? 18.870 -17.367 -24.488 1.00 23.56 164 PHE A N 1
ATOM 1324 C CA . PHE A 1 164 ? 19.033 -16.402 -23.401 1.00 23.56 164 PHE A CA 1
ATOM 1325 C C . PHE A 1 164 ? 19.425 -17.207 -22.155 1.00 23.56 164 PHE A C 1
ATOM 1327 O O . PHE A 1 164 ? 18.899 -18.293 -21.925 1.00 23.56 164 PHE A O 1
ATOM 1334 N N . TYR A 1 165 ? 20.411 -16.711 -21.406 1.00 24.66 165 TYR A N 1
ATOM 1335 C CA . TYR A 1 165 ? 20.839 -17.256 -20.119 1.00 24.66 165 TYR A CA 1
ATOM 1336 C C . TYR A 1 165 ? 20.832 -16.122 -19.096 1.00 24.66 165 TYR A C 1
ATOM 1338 O O . TYR A 1 165 ? 21.456 -15.084 -19.316 1.00 24.66 165 TYR A O 1
ATOM 1346 N N . ILE A 1 166 ? 20.189 -16.341 -17.950 1.00 24.56 166 ILE A N 1
ATOM 1347 C CA . ILE A 1 166 ? 20.417 -15.543 -16.743 1.00 24.56 166 ILE A CA 1
ATOM 1348 C C . ILE A 1 166 ? 21.499 -16.271 -15.939 1.00 24.56 166 ILE A C 1
ATOM 1350 O O . ILE A 1 166 ? 21.216 -17.243 -15.247 1.00 24.56 166 ILE A O 1
ATOM 1354 N N . GLY A 1 167 ? 22.751 -15.826 -16.067 1.00 24.86 167 GLY A N 1
ATOM 1355 C CA . GLY A 1 167 ? 23.885 -16.330 -15.291 1.00 24.86 167 GLY A CA 1
ATOM 1356 C C . GLY A 1 167 ? 24.420 -15.271 -14.329 1.00 24.86 167 GLY A C 1
ATOM 1357 O O . GLY A 1 167 ? 24.831 -14.193 -14.760 1.00 24.86 167 GLY A O 1
ATOM 1358 N N . LYS A 1 168 ? 24.458 -15.582 -13.027 1.00 26.12 168 LYS A N 1
ATOM 1359 C CA . LYS A 1 168 ? 25.357 -14.914 -12.076 1.00 26.12 168 LYS A CA 1
ATOM 1360 C C . LYS A 1 168 ? 26.769 -15.463 -12.309 1.00 26.12 168 LYS A C 1
ATOM 1362 O O . LYS A 1 168 ? 26.996 -16.648 -12.098 1.00 26.12 168 LYS A O 1
ATOM 1367 N N . ASN A 1 169 ? 27.714 -14.608 -12.689 1.00 24.80 169 ASN A N 1
ATOM 1368 C CA . ASN A 1 169 ? 29.139 -14.901 -12.532 1.00 24.80 169 ASN A CA 1
ATOM 1369 C C . ASN A 1 169 ? 29.609 -14.291 -11.209 1.00 24.80 169 ASN A C 1
ATOM 1371 O O . ASN A 1 169 ? 29.725 -13.070 -11.098 1.00 24.80 169 ASN A O 1
ATOM 1375 N N . THR A 1 170 ? 29.911 -15.130 -10.223 1.00 25.75 170 THR A N 1
ATOM 1376 C CA . THR A 1 170 ? 30.806 -14.781 -9.117 1.00 25.75 170 THR A CA 1
ATOM 1377 C C . THR A 1 170 ? 32.217 -15.228 -9.493 1.00 25.75 170 THR A C 1
ATOM 1379 O O . THR A 1 170 ? 32.466 -16.398 -9.767 1.00 25.75 170 THR A O 1
ATOM 1382 N N . PHE A 1 171 ? 33.151 -14.280 -9.551 1.00 23.16 171 PHE A N 1
ATOM 1383 C CA . PHE A 1 171 ? 34.578 -14.574 -9.665 1.00 23.16 171 PHE A CA 1
ATOM 1384 C C . PHE A 1 171 ? 35.112 -14.930 -8.273 1.00 23.16 171 PHE A C 1
ATOM 1386 O O . PHE A 1 171 ? 35.106 -14.080 -7.384 1.00 23.16 171 PHE A O 1
ATOM 1393 N N . SER A 1 172 ? 35.626 -16.146 -8.099 1.00 24.42 172 SER A N 1
ATOM 1394 C CA . SER A 1 172 ? 36.634 -16.443 -7.080 1.00 24.42 172 SER A CA 1
ATOM 1395 C C . SER A 1 172 ? 37.928 -16.835 -7.783 1.00 24.42 172 SER A C 1
ATOM 1397 O O . SER A 1 172 ? 37.947 -17.688 -8.670 1.00 24.42 172 SER A O 1
ATOM 1399 N N . SER A 1 173 ? 39.011 -16.160 -7.411 1.00 32.31 173 SER A N 1
ATOM 1400 C CA . SER A 1 173 ? 40.376 -16.562 -7.724 1.00 32.31 173 SER A CA 1
ATOM 1401 C C . SER A 1 173 ? 40.658 -17.934 -7.116 1.00 32.31 173 SER A C 1
ATOM 1403 O O . SER A 1 173 ? 40.318 -18.155 -5.959 1.00 32.31 173 SER A O 1
ATOM 1405 N N . GLU A 1 174 ? 41.343 -18.777 -7.885 1.00 27.62 174 GLU A N 1
ATOM 1406 C CA . GLU A 1 174 ? 41.743 -20.163 -7.595 1.00 27.62 174 GLU A CA 1
ATOM 1407 C C . GLU A 1 174 ? 40.736 -21.223 -8.061 1.00 27.62 174 GLU A C 1
ATOM 1409 O O . GLU A 1 174 ? 39.600 -21.337 -7.610 1.00 27.62 174 GLU A O 1
ATOM 1414 N N . GLY A 1 175 ? 41.181 -21.974 -9.071 1.00 35.88 175 GLY A N 1
ATOM 1415 C CA . GLY A 1 175 ? 40.387 -22.962 -9.770 1.00 35.88 175 GLY A CA 1
ATOM 1416 C C . GLY A 1 175 ? 40.129 -24.199 -8.925 1.00 35.88 175 GLY A C 1
ATOM 1417 O O . GLY A 1 175 ? 41.056 -24.932 -8.602 1.00 35.88 175 GLY A O 1
ATOM 1418 N N . GLN A 1 176 ? 38.851 -24.468 -8.685 1.00 24.22 176 GLN A N 1
ATOM 1419 C CA . GLN A 1 176 ? 38.270 -25.802 -8.575 1.00 24.22 176 GLN A CA 1
ATOM 1420 C C . GLN A 1 176 ? 36.762 -25.667 -8.813 1.00 24.22 176 GLN A C 1
ATOM 1422 O O . GLN A 1 176 ? 36.051 -24.986 -8.083 1.00 24.22 176 GLN A O 1
ATOM 1427 N N . CYS A 1 177 ? 36.283 -26.268 -9.903 1.00 22.89 177 CYS A N 1
ATOM 1428 C CA . CYS A 1 177 ? 34.870 -26.290 -10.255 1.00 22.89 177 CYS A CA 1
ATOM 1429 C C . CYS A 1 177 ? 34.194 -27.408 -9.454 1.00 22.89 177 CYS A C 1
ATOM 1431 O O . CYS A 1 177 ? 34.218 -28.571 -9.853 1.00 22.89 177 CYS A O 1
ATOM 1433 N N . SER A 1 178 ? 33.634 -27.060 -8.299 1.00 22.53 178 SER A N 1
ATOM 1434 C CA . SER A 1 178 ? 32.666 -27.885 -7.578 1.00 22.53 178 SER A CA 1
ATOM 1435 C C . SER A 1 178 ? 31.262 -27.408 -7.943 1.00 22.53 178 SER A C 1
ATOM 1437 O O . SER A 1 178 ? 30.857 -26.302 -7.589 1.00 22.53 178 SER A O 1
ATOM 1439 N N . MET A 1 179 ? 30.537 -28.240 -8.694 1.00 27.52 179 MET A N 1
ATOM 1440 C CA . MET A 1 179 ? 29.132 -28.030 -9.036 1.00 27.52 179 MET A CA 1
ATOM 1441 C C . MET A 1 179 ? 28.237 -28.328 -7.830 1.00 27.52 179 MET A C 1
ATOM 1443 O O . MET A 1 179 ? 27.621 -29.382 -7.773 1.00 27.52 179 MET A O 1
ATOM 1447 N N . GLU A 1 180 ? 28.146 -27.403 -6.878 1.00 28.02 180 GLU A N 1
ATOM 1448 C CA . GLU A 1 180 ? 27.075 -27.395 -5.877 1.00 28.02 180 GLU A CA 1
ATOM 1449 C C . GLU A 1 180 ? 26.660 -25.947 -5.603 1.00 28.02 180 GLU A C 1
ATOM 1451 O O . GLU A 1 180 ? 27.394 -25.165 -5.007 1.00 28.02 180 GLU A O 1
ATOM 1456 N N . GLY A 1 181 ? 25.485 -25.569 -6.104 1.00 25.39 181 GLY A N 1
ATOM 1457 C CA . GLY A 1 181 ? 24.958 -24.210 -5.987 1.00 25.39 181 GLY A CA 1
ATOM 1458 C C . GLY A 1 181 ? 23.676 -24.050 -6.789 1.00 25.39 181 GLY A C 1
ATOM 1459 O O . GLY A 1 181 ? 23.643 -23.364 -7.805 1.00 25.39 181 GLY A O 1
ATOM 1460 N N . ASN A 1 182 ? 22.631 -24.759 -6.370 1.00 31.03 182 ASN A N 1
ATOM 1461 C CA . ASN A 1 182 ? 21.301 -24.708 -6.961 1.00 31.03 182 ASN A CA 1
ATOM 1462 C C . ASN A 1 182 ? 20.648 -23.351 -6.628 1.00 31.03 182 ASN A C 1
ATOM 1464 O O . ASN A 1 182 ? 19.946 -23.230 -5.626 1.00 31.03 182 ASN A O 1
ATOM 1468 N N . ASP A 1 183 ? 20.906 -22.311 -7.425 1.00 35.41 183 ASP A N 1
ATOM 1469 C CA . ASP A 1 183 ? 20.414 -20.947 -7.168 1.00 35.41 183 ASP A CA 1
ATOM 1470 C C . ASP A 1 183 ? 18.953 -20.763 -7.645 1.00 35.41 183 ASP A C 1
ATOM 1472 O O . ASP A 1 183 ? 18.603 -19.874 -8.416 1.00 35.41 183 ASP A O 1
ATOM 1476 N N . SER A 1 184 ? 18.076 -21.646 -7.157 1.00 38.59 184 SER A N 1
ATOM 1477 C CA . SER A 1 184 ? 16.608 -21.628 -7.287 1.00 38.59 184 SER A CA 1
ATOM 1478 C C . SER A 1 184 ? 15.944 -20.625 -6.312 1.00 38.59 184 SER A C 1
ATOM 1480 O O . SER A 1 184 ? 14.795 -20.801 -5.906 1.00 38.59 184 SER A O 1
ATOM 1482 N N . SER A 1 185 ? 16.663 -19.602 -5.851 1.00 44.03 185 SER A N 1
ATOM 1483 C CA . SER A 1 185 ? 16.479 -19.051 -4.499 1.00 44.03 185 SER A CA 1
ATOM 1484 C C . SER A 1 185 ? 15.852 -17.649 -4.403 1.00 44.03 185 SER A C 1
ATOM 1486 O O . SER A 1 185 ? 16.036 -16.977 -3.395 1.00 44.03 185 SER A O 1
ATOM 1488 N N . MET A 1 186 ? 15.095 -17.166 -5.396 1.00 50.56 186 MET A N 1
ATOM 1489 C CA . MET A 1 186 ? 14.511 -15.802 -5.341 1.00 50.56 186 MET A CA 1
ATOM 1490 C C . MET A 1 186 ? 13.036 -15.728 -5.743 1.00 50.56 186 MET A C 1
ATOM 1492 O O . MET A 1 186 ? 12.561 -14.696 -6.222 1.00 50.56 186 MET A O 1
ATOM 1496 N N . CYS A 1 187 ? 12.296 -16.822 -5.595 1.00 53.81 187 CYS A N 1
ATOM 1497 C CA . CYS A 1 187 ? 10.911 -16.876 -6.037 1.00 53.81 187 CYS A CA 1
ATOM 1498 C C . CYS A 1 187 ? 10.041 -17.552 -4.975 1.00 53.81 187 CYS A C 1
ATOM 1500 O O . CYS A 1 187 ? 10.428 -18.612 -4.480 1.00 53.81 187 CYS A O 1
ATOM 1502 N N . PRO A 1 188 ? 8.888 -16.961 -4.609 1.00 66.81 188 PRO A N 1
ATOM 1503 C CA . PRO A 1 188 ? 7.961 -17.600 -3.682 1.00 66.81 188 PRO A CA 1
ATOM 1504 C C . PRO A 1 188 ? 7.547 -18.968 -4.238 1.00 66.81 188 PRO A C 1
ATOM 1506 O O . PRO A 1 188 ? 7.454 -19.143 -5.458 1.00 66.81 188 PRO A O 1
ATOM 1509 N N . GLY A 1 189 ? 7.292 -19.939 -3.359 1.00 75.75 189 GLY A N 1
ATOM 1510 C CA . GLY A 1 189 ? 6.820 -21.260 -3.783 1.00 75.75 189 GLY A CA 1
ATOM 1511 C C . GLY A 1 189 ? 5.514 -21.129 -4.570 1.00 75.75 189 GLY A C 1
ATOM 1512 O O . GLY A 1 189 ? 4.680 -20.300 -4.223 1.00 75.75 189 GLY A O 1
ATOM 1513 N N . ILE A 1 190 ? 5.322 -21.907 -5.640 1.00 84.12 190 ILE A N 1
ATOM 1514 C CA . ILE A 1 190 ? 4.091 -21.850 -6.445 1.00 84.12 190 ILE A CA 1
ATOM 1515 C C . ILE A 1 190 ? 3.412 -23.206 -6.436 1.00 84.12 190 ILE A C 1
ATOM 1517 O O . ILE A 1 190 ? 3.981 -24.199 -6.897 1.00 84.12 190 ILE A O 1
ATOM 1521 N N . ARG A 1 191 ? 2.155 -23.224 -6.004 1.00 89.31 191 ARG A N 1
ATOM 1522 C CA . ARG A 1 191 ? 1.320 -24.417 -5.978 1.00 89.31 191 ARG A CA 1
ATOM 1523 C C . ARG A 1 191 ? 0.065 -24.221 -6.813 1.00 89.31 191 ARG A C 1
ATOM 1525 O O . ARG A 1 191 ? -0.665 -23.243 -6.661 1.00 89.31 191 ARG A O 1
ATOM 1532 N N . PHE A 1 192 ? -0.181 -25.190 -7.688 1.00 91.19 192 PHE A N 1
ATOM 1533 C CA . PHE A 1 192 ? -1.471 -25.327 -8.341 1.00 91.19 192 PHE A CA 1
ATOM 1534 C C . PHE A 1 192 ? -2.430 -25.996 -7.362 1.00 91.19 192 PHE A C 1
ATOM 1536 O O . PHE A 1 192 ? -2.134 -27.074 -6.844 1.00 91.19 192 PHE A O 1
ATOM 1543 N N . TYR A 1 193 ? -3.541 -25.334 -7.071 1.00 92.88 193 TYR A N 1
ATOM 1544 C CA . TYR A 1 193 ? -4.597 -25.884 -6.240 1.00 92.88 193 TYR A CA 1
ATOM 1545 C C . TYR A 1 193 ? -5.628 -26.566 -7.126 1.00 92.88 193 TYR A C 1
ATOM 1547 O O . TYR A 1 193 ? -6.211 -25.935 -8.005 1.00 92.88 193 TYR A O 1
ATOM 1555 N N . GLN A 1 194 ? -5.850 -27.851 -6.880 1.00 91.19 194 GLN A N 1
ATOM 1556 C CA . GLN A 1 194 ? -6.837 -28.643 -7.590 1.00 91.19 194 GLN A CA 1
ATOM 1557 C C . GLN A 1 194 ? -7.571 -29.515 -6.577 1.00 91.19 194 GLN A C 1
ATOM 1559 O O . GLN A 1 194 ? -6.996 -30.446 -6.017 1.00 91.19 194 GLN A O 1
ATOM 1564 N N . ASP A 1 195 ? -8.827 -29.170 -6.331 1.00 91.38 195 ASP A N 1
ATOM 1565 C CA . ASP A 1 195 ? -9.756 -29.923 -5.500 1.00 91.38 195 ASP A CA 1
ATOM 1566 C C . ASP A 1 195 ? -11.146 -29.770 -6.126 1.00 91.38 195 ASP A C 1
ATOM 1568 O O . ASP A 1 195 ? -11.595 -28.654 -6.392 1.00 91.38 195 ASP A O 1
ATOM 1572 N N . ASP A 1 196 ? -11.793 -30.896 -6.422 1.00 87.94 196 ASP A N 1
ATOM 1573 C CA . ASP A 1 196 ? -13.079 -30.915 -7.125 1.00 87.94 196 ASP A CA 1
ATOM 1574 C C . ASP A 1 196 ? -14.254 -30.535 -6.205 1.00 87.94 196 ASP A C 1
ATOM 1576 O O . ASP A 1 196 ? -15.323 -30.157 -6.684 1.00 87.94 196 ASP A O 1
ATOM 1580 N N . MET A 1 197 ? -14.075 -30.644 -4.884 1.00 92.44 197 MET A N 1
ATOM 1581 C CA . MET A 1 197 ? -15.139 -30.482 -3.890 1.00 92.44 197 MET A CA 1
ATOM 1582 C C . MET A 1 197 ? -15.044 -29.159 -3.127 1.00 92.44 197 MET A C 1
ATOM 1584 O O . MET A 1 197 ? -16.066 -28.645 -2.668 1.00 92.44 197 MET A O 1
ATOM 1588 N N . LEU A 1 198 ? -13.841 -28.602 -2.970 1.00 91.69 198 LEU A N 1
ATOM 1589 C CA . LEU A 1 198 ? -13.603 -27.369 -2.226 1.00 91.69 198 LEU A CA 1
ATOM 1590 C C . LEU A 1 198 ? -12.864 -26.351 -3.098 1.00 91.69 198 LEU A C 1
ATOM 1592 O O . LEU A 1 198 ? -11.729 -26.573 -3.487 1.00 91.69 198 LEU A O 1
ATOM 1596 N N . SER A 1 199 ? -13.477 -25.198 -3.380 1.00 93.12 199 SER A N 1
ATOM 1597 C CA . SER A 1 199 ? -12.788 -24.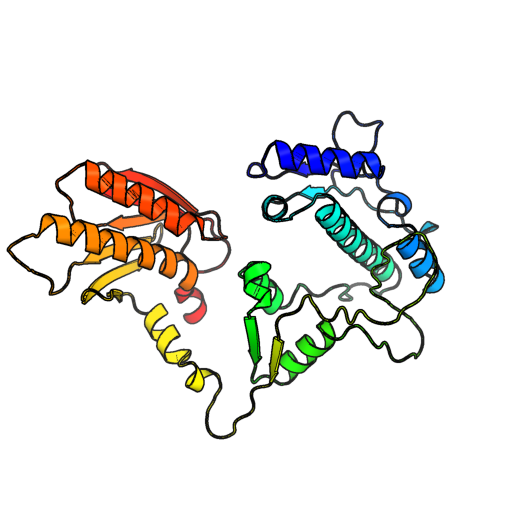135 -4.125 1.00 93.12 199 SER A CA 1
ATOM 1598 C C . SER A 1 199 ? -11.697 -23.465 -3.281 1.00 93.12 199 SER A C 1
ATOM 1600 O O . SER A 1 199 ? -11.823 -23.342 -2.057 1.00 93.12 199 SER A O 1
ATOM 1602 N N . LEU A 1 200 ? -10.663 -22.927 -3.938 1.00 91.25 200 LEU A N 1
ATOM 1603 C CA . LEU A 1 200 ? -9.591 -22.185 -3.265 1.00 91.25 200 LEU A CA 1
ATOM 1604 C C . LEU A 1 200 ? -10.131 -20.980 -2.475 1.00 91.25 200 LEU A C 1
ATOM 1606 O O . LEU A 1 200 ? -9.694 -20.711 -1.352 1.00 91.25 200 LEU A O 1
ATOM 1610 N N . SER A 1 201 ? -11.118 -20.274 -3.041 1.00 90.56 201 SER A N 1
ATOM 1611 C CA . SER A 1 201 ? -11.793 -19.152 -2.378 1.00 90.56 201 SER A CA 1
ATOM 1612 C C . SER A 1 201 ? -12.490 -19.585 -1.086 1.00 90.56 201 SER A C 1
ATOM 1614 O O . SER A 1 201 ? -12.394 -18.887 -0.073 1.00 90.56 201 SER A O 1
ATOM 1616 N N . SER A 1 202 ? -13.131 -20.757 -1.093 1.00 92.50 202 SER A N 1
ATOM 1617 C CA . SER A 1 202 ? -13.828 -21.319 0.063 1.00 92.50 202 SER A CA 1
ATOM 1618 C C . SER A 1 202 ? -12.843 -21.773 1.137 1.00 92.50 202 SER A C 1
ATOM 1620 O O . SER A 1 202 ? -13.025 -21.420 2.304 1.00 92.50 202 SER A O 1
ATOM 1622 N N . LEU A 1 203 ? -11.762 -22.462 0.747 1.00 93.12 203 LEU A N 1
ATOM 1623 C CA . LEU A 1 203 ? -10.707 -22.926 1.656 1.00 93.12 203 LEU A CA 1
ATOM 1624 C C . LEU A 1 203 ? -10.149 -21.786 2.522 1.00 93.12 203 LEU A C 1
ATOM 1626 O O . LEU A 1 203 ? -9.984 -21.942 3.731 1.00 93.12 203 LEU A O 1
ATOM 1630 N N . TYR A 1 204 ? -9.912 -20.615 1.926 1.00 92.25 204 TYR A N 1
ATOM 1631 C CA . TYR A 1 204 ? -9.387 -19.440 2.636 1.00 92.25 204 TYR A CA 1
ATOM 1632 C C . TYR A 1 204 ? -10.457 -18.431 3.073 1.00 92.25 204 TYR A C 1
ATOM 1634 O O . TYR A 1 204 ? -10.122 -17.367 3.617 1.00 92.25 204 TYR A O 1
ATOM 1642 N N . SER A 1 205 ? -11.737 -18.769 2.872 1.00 95.00 205 SER A N 1
ATOM 1643 C CA . SER A 1 205 ? -12.895 -17.919 3.167 1.00 95.00 205 SER A CA 1
ATOM 1644 C C . SER A 1 205 ? -12.771 -16.514 2.563 1.00 95.00 205 SER A C 1
ATOM 1646 O O . SER A 1 205 ? -13.118 -15.517 3.204 1.00 95.00 205 SER A O 1
ATOM 1648 N N . VAL A 1 206 ? -12.245 -16.426 1.339 1.00 92.31 206 VAL A N 1
ATOM 1649 C CA . VAL A 1 206 ? -11.966 -15.160 0.645 1.00 92.31 206 VAL A CA 1
ATOM 1650 C C . VAL A 1 206 ? -13.247 -14.350 0.486 1.00 92.31 206 VAL A C 1
ATOM 1652 O O . VAL A 1 206 ? -13.265 -13.182 0.858 1.00 92.31 206 VAL A O 1
ATOM 1655 N N . ASP A 1 207 ? -14.343 -14.981 0.062 1.00 91.62 207 ASP A N 1
ATOM 1656 C CA . ASP A 1 207 ? -15.631 -14.306 -0.133 1.00 91.62 207 ASP A CA 1
ATOM 1657 C C . ASP A 1 207 ? -16.196 -13.725 1.167 1.00 91.62 207 ASP A C 1
ATOM 1659 O O . ASP A 1 207 ? -16.784 -12.644 1.177 1.00 91.62 207 ASP A O 1
ATOM 1663 N N . LYS A 1 208 ? -16.003 -14.424 2.293 1.00 93.31 208 LYS A N 1
ATOM 1664 C CA . LYS A 1 208 ? -16.409 -13.921 3.611 1.00 93.31 208 LYS A CA 1
ATOM 1665 C C . LYS A 1 208 ? -15.590 -12.687 3.987 1.00 93.31 208 LYS A C 1
ATOM 1667 O O . LYS A 1 208 ? -16.174 -11.658 4.311 1.00 93.31 208 LYS A O 1
ATOM 1672 N N . LYS A 1 209 ? -14.262 -12.775 3.887 1.00 93.06 209 LYS A N 1
ATOM 1673 C CA . LYS A 1 209 ? -13.351 -11.661 4.195 1.00 93.06 209 LYS A CA 1
ATOM 1674 C C . LYS A 1 209 ? -13.580 -10.462 3.279 1.00 93.06 209 LYS A C 1
ATOM 1676 O O . LYS A 1 209 ? -13.465 -9.325 3.719 1.00 93.06 209 LYS A O 1
ATOM 1681 N N . LEU A 1 210 ? -13.915 -10.712 2.017 1.00 92.88 210 LEU A N 1
ATOM 1682 C CA . LEU A 1 210 ? -14.253 -9.676 1.053 1.00 92.88 210 LEU A CA 1
ATOM 1683 C C . LEU A 1 210 ? -15.548 -8.957 1.444 1.00 92.88 210 LEU A C 1
ATOM 1685 O O . LEU A 1 210 ? -15.566 -7.731 1.475 1.00 92.88 210 LEU A O 1
ATOM 1689 N N . ARG A 1 211 ? -16.605 -9.695 1.809 1.00 92.81 211 ARG A N 1
ATOM 1690 C CA . ARG A 1 211 ? -17.844 -9.089 2.325 1.00 92.81 211 ARG A CA 1
ATOM 1691 C C . ARG A 1 211 ? -17.586 -8.243 3.572 1.00 92.81 211 ARG A C 1
ATOM 1693 O O . ARG A 1 211 ? -18.056 -7.116 3.634 1.00 92.81 211 ARG A O 1
ATOM 1700 N N . GLU A 1 212 ? -16.788 -8.741 4.514 1.00 93.75 212 GLU A N 1
ATOM 1701 C CA . GLU A 1 212 ? -16.377 -7.987 5.711 1.00 93.75 212 GLU A CA 1
ATOM 1702 C C . GLU A 1 212 ? -15.558 -6.728 5.362 1.00 93.75 212 GLU A C 1
ATOM 1704 O O . GLU A 1 212 ? -15.687 -5.693 6.012 1.00 93.75 212 GLU A O 1
ATOM 1709 N N . ALA A 1 213 ? -14.724 -6.782 4.320 1.00 93.75 213 ALA A N 1
ATOM 1710 C CA . ALA A 1 213 ? -13.959 -5.630 3.842 1.00 93.75 213 ALA A CA 1
ATOM 1711 C C . ALA A 1 213 ? -14.826 -4.575 3.131 1.00 93.75 213 ALA A C 1
ATOM 1713 O O . ALA A 1 213 ? -14.425 -3.413 3.056 1.00 93.75 213 ALA A O 1
ATOM 1714 N N . LEU A 1 214 ? -15.984 -4.973 2.600 1.00 94.31 214 LEU A N 1
ATOM 1715 C CA . LEU A 1 214 ? -16.949 -4.091 1.937 1.00 94.31 214 LEU A CA 1
ATOM 1716 C C . LEU A 1 214 ? -17.990 -3.504 2.904 1.00 94.31 214 LEU A C 1
ATOM 1718 O O . LEU A 1 214 ? -18.614 -2.497 2.567 1.00 94.31 214 LEU A O 1
ATOM 1722 N N . ASP A 1 215 ? -18.170 -4.100 4.085 1.00 95.62 215 ASP A N 1
ATOM 1723 C CA . ASP A 1 215 ? -19.057 -3.596 5.141 1.00 95.62 215 ASP A CA 1
ATOM 1724 C C . ASP A 1 215 ? -18.527 -2.271 5.713 1.00 95.62 215 ASP A C 1
ATOM 1726 O O . ASP A 1 215 ? -17.318 -2.094 5.866 1.00 95.62 215 ASP A O 1
ATOM 1730 N N . SER A 1 216 ? -19.395 -1.317 6.043 1.00 95.50 216 SER A N 1
ATOM 1731 C CA . SER A 1 216 ? -18.976 -0.073 6.699 1.00 95.50 216 SER A CA 1
ATOM 1732 C C . SER A 1 216 ? -18.516 -0.308 8.139 1.00 95.50 216 SER A C 1
ATOM 1734 O O . SER A 1 216 ? -17.655 0.428 8.620 1.00 95.50 216 SER A O 1
ATOM 1736 N N . ARG A 1 217 ? -19.031 -1.342 8.821 1.00 97.44 217 ARG A N 1
ATOM 1737 C CA . ARG A 1 217 ? -18.670 -1.657 10.209 1.00 97.44 217 ARG A CA 1
ATOM 1738 C C . ARG A 1 217 ? -17.532 -2.674 10.293 1.00 97.44 217 ARG A C 1
ATOM 1740 O O . ARG A 1 217 ? -17.564 -3.717 9.648 1.00 97.44 217 ARG A O 1
ATOM 1747 N N . VAL A 1 218 ? -16.560 -2.414 11.167 1.00 97.50 218 VAL A N 1
ATOM 1748 C CA . VAL A 1 218 ? -15.423 -3.313 11.430 1.00 97.50 218 VAL A CA 1
ATOM 1749 C C . VAL A 1 218 ? -15.303 -3.584 12.923 1.00 97.50 218 VAL A C 1
ATOM 1751 O O . VAL A 1 218 ? -15.040 -2.671 13.693 1.00 97.50 218 VAL A O 1
ATOM 1754 N N . TRP A 1 219 ? -15.465 -4.836 13.342 1.00 96.06 219 TRP A N 1
ATOM 1755 C CA . TRP A 1 219 ? -15.365 -5.216 14.753 1.00 96.06 219 TRP A CA 1
ATOM 1756 C C . TRP A 1 219 ? -13.914 -5.387 15.210 1.00 96.06 219 TRP A C 1
ATOM 1758 O O . TRP A 1 219 ? -13.098 -5.991 14.513 1.00 96.06 219 TRP A O 1
ATOM 1768 N N . LEU A 1 220 ? -13.627 -4.892 16.411 1.00 95.62 220 LEU A N 1
ATOM 1769 C CA . LEU A 1 220 ? -12.370 -5.065 17.134 1.00 95.62 220 LEU A CA 1
ATOM 1770 C C . LEU A 1 220 ? -12.465 -6.275 18.082 1.00 95.62 220 LEU A C 1
ATOM 1772 O O . LEU A 1 220 ? -13.559 -6.740 18.415 1.00 95.62 220 LEU A O 1
ATOM 1776 N N . LYS A 1 221 ? -11.326 -6.802 18.544 1.00 91.94 221 LYS A N 1
ATOM 1777 C CA . LYS A 1 221 ? -11.271 -7.971 19.445 1.00 91.94 221 LYS A CA 1
ATOM 1778 C C . LYS A 1 221 ? -11.862 -7.660 20.816 1.00 91.94 221 LYS A C 1
ATOM 1780 O O . LYS A 1 221 ? -12.417 -8.554 21.449 1.00 91.94 221 LYS A O 1
ATOM 1785 N N . SER A 1 222 ? -11.764 -6.408 21.258 1.00 90.06 222 SER A N 1
ATOM 1786 C CA . SER A 1 222 ? -12.389 -5.913 22.492 1.00 90.06 222 SER A CA 1
ATOM 1787 C C . SER A 1 222 ? -13.921 -5.832 22.434 1.00 90.06 222 SER A C 1
ATOM 1789 O O . SER A 1 222 ? -14.558 -5.628 23.464 1.00 90.06 222 SER A O 1
ATOM 1791 N N . GLY A 1 223 ? -14.533 -5.993 21.254 1.00 91.44 223 GLY A N 1
ATOM 1792 C CA . GLY A 1 223 ? -15.969 -5.775 21.044 1.00 91.44 223 GLY A CA 1
ATOM 1793 C C . GLY A 1 223 ? -16.339 -4.320 20.729 1.00 91.44 223 GLY A C 1
ATOM 1794 O O . GLY A 1 223 ? -17.502 -4.045 20.425 1.00 91.44 223 GLY A O 1
ATOM 1795 N N . ALA A 1 224 ? -15.360 -3.412 20.748 1.00 94.62 224 ALA A N 1
ATOM 1796 C CA . ALA A 1 224 ? -15.434 -2.115 20.088 1.00 94.62 224 ALA A CA 1
ATOM 1797 C C . ALA A 1 224 ? -15.534 -2.288 18.559 1.00 94.62 224 ALA A C 1
ATOM 1799 O O . ALA A 1 224 ? -15.345 -3.387 18.027 1.00 94.62 224 ALA A O 1
ATOM 1800 N N . TYR A 1 225 ? -15.850 -1.225 17.827 1.00 97.12 225 TYR A N 1
ATOM 1801 C CA . TYR A 1 225 ? -15.938 -1.285 16.369 1.00 97.12 225 TYR A CA 1
ATOM 1802 C C . TYR A 1 225 ? -15.640 0.060 15.707 1.00 97.12 225 TYR A C 1
ATOM 1804 O O . TYR A 1 225 ? -15.855 1.119 16.291 1.00 97.12 225 TYR A O 1
ATOM 1812 N N . LEU A 1 226 ? -15.167 -0.002 14.464 1.00 98.31 226 LEU A N 1
ATOM 1813 C CA . LEU A 1 226 ? -15.021 1.144 13.576 1.00 98.31 226 LEU A CA 1
ATOM 1814 C C . LEU A 1 226 ? -16.252 1.276 12.679 1.00 98.31 226 LEU A C 1
ATOM 1816 O O . LEU A 1 226 ? -16.818 0.263 12.254 1.00 98.31 226 LEU A O 1
ATOM 1820 N N . VAL A 1 227 ? -16.604 2.506 12.323 1.00 98.38 227 VAL A N 1
ATOM 1821 C CA . VAL A 1 227 ? -17.518 2.814 11.216 1.00 98.38 227 VAL A CA 1
ATOM 1822 C C . VAL A 1 227 ? -16.742 3.610 10.174 1.00 98.38 227 VAL A C 1
ATOM 1824 O O . VAL A 1 227 ? -16.182 4.652 10.487 1.00 98.38 227 VAL A O 1
ATOM 1827 N N . ILE A 1 228 ? -16.654 3.091 8.948 1.00 98.25 228 ILE A N 1
ATOM 1828 C CA . ILE A 1 228 ? -15.868 3.676 7.856 1.00 98.25 228 ILE A CA 1
ATOM 1829 C C . ILE A 1 228 ? -16.818 4.212 6.787 1.00 98.25 228 ILE A C 1
ATOM 1831 O O . ILE A 1 228 ? -17.513 3.437 6.126 1.00 98.25 228 ILE A O 1
ATOM 1835 N N . GLU A 1 229 ? -16.785 5.525 6.568 1.00 96.81 229 GLU A N 1
ATOM 1836 C CA . GLU A 1 229 ? -17.670 6.229 5.642 1.00 96.81 229 GLU A CA 1
ATOM 1837 C C . GLU A 1 229 ? -16.873 7.051 4.618 1.00 96.81 229 GLU A C 1
ATOM 1839 O O . GLU A 1 229 ? -16.316 8.108 4.937 1.00 96.81 229 GLU A O 1
ATOM 1844 N N . PRO A 1 230 ? -16.784 6.586 3.360 1.00 94.06 230 PRO A N 1
ATOM 1845 C CA . PRO A 1 230 ? -16.243 7.398 2.282 1.00 94.06 230 PRO A CA 1
ATOM 1846 C C . PRO A 1 230 ? -17.255 8.478 1.873 1.00 94.06 230 PRO A C 1
ATOM 1848 O O . PRO A 1 230 ? -18.412 8.184 1.576 1.00 94.06 230 PRO A O 1
ATOM 1851 N N . THR A 1 231 ? -16.798 9.726 1.811 1.00 93.69 231 THR A N 1
ATOM 1852 C CA . THR A 1 231 ? -17.545 10.867 1.259 1.00 93.69 231 THR A CA 1
ATOM 1853 C C . THR A 1 231 ? -16.933 11.300 -0.076 1.00 93.69 231 THR A C 1
ATOM 1855 O O . THR A 1 231 ? -15.972 10.698 -0.555 1.00 93.69 231 THR A O 1
ATOM 1858 N N . GLU A 1 232 ? -17.462 12.364 -0.683 1.00 89.38 232 GLU A N 1
ATOM 1859 C CA . GLU A 1 232 ? -16.932 12.913 -1.937 1.00 89.38 232 GLU A CA 1
ATOM 1860 C C . GLU A 1 232 ? -15.469 13.376 -1.815 1.00 89.38 232 GLU A C 1
ATOM 1862 O O . GLU A 1 232 ? -14.655 13.120 -2.703 1.00 89.38 232 GLU A O 1
ATOM 1867 N N . ALA A 1 233 ? -15.124 14.045 -0.711 1.00 90.38 233 ALA A N 1
ATOM 1868 C CA . ALA A 1 233 ? -13.823 14.697 -0.556 1.00 90.38 233 ALA A CA 1
ATOM 1869 C C . ALA A 1 233 ? -12.847 13.923 0.342 1.00 90.38 233 ALA A C 1
ATOM 1871 O O . ALA A 1 233 ? -11.631 13.997 0.147 1.00 90.38 233 ALA A O 1
ATOM 1872 N N . LEU A 1 234 ? -13.364 13.208 1.344 1.00 96.38 234 LEU A N 1
ATOM 1873 C CA . LEU A 1 234 ? -12.563 12.562 2.385 1.00 96.38 234 LEU A CA 1
ATOM 1874 C C . LEU A 1 234 ? -13.223 11.285 2.911 1.00 96.38 234 LEU A C 1
ATOM 1876 O O . LEU A 1 234 ? -14.408 11.045 2.694 1.00 96.38 234 LEU A O 1
ATOM 1880 N N . THR A 1 235 ? -12.463 10.454 3.616 1.00 98.00 235 THR A N 1
ATOM 1881 C CA . THR A 1 235 ? -13.012 9.294 4.339 1.00 98.00 235 THR A CA 1
ATOM 1882 C C . THR A 1 235 ? -13.053 9.586 5.830 1.00 98.00 235 THR A C 1
ATOM 1884 O O . THR A 1 235 ? -12.035 9.991 6.389 1.00 98.00 235 THR A O 1
ATOM 1887 N N . VAL A 1 236 ? -14.197 9.363 6.470 1.00 98.25 236 VAL A N 1
ATOM 1888 C CA . VAL A 1 236 ? -14.352 9.471 7.926 1.00 98.25 236 VAL A CA 1
ATOM 1889 C C . VAL A 1 236 ? -14.317 8.074 8.536 1.00 98.25 236 VAL A C 1
ATOM 1891 O O . VAL A 1 236 ? -14.888 7.135 7.979 1.00 98.25 236 VAL A O 1
ATOM 1894 N N . ILE A 1 237 ? -13.615 7.925 9.656 1.00 98.62 237 ILE A N 1
ATOM 1895 C CA . ILE A 1 237 ? -13.587 6.699 10.451 1.00 98.62 237 ILE A CA 1
ATOM 1896 C C . ILE A 1 237 ? -13.934 7.049 11.893 1.00 98.62 237 ILE A C 1
ATOM 1898 O O . ILE A 1 237 ? -13.217 7.825 12.512 1.00 98.62 237 ILE A O 1
ATOM 1902 N N . ASP A 1 238 ? -14.991 6.452 12.424 1.00 98.44 238 ASP A N 1
ATOM 1903 C CA . ASP A 1 238 ? -15.463 6.664 13.794 1.00 98.44 238 ASP A CA 1
ATOM 1904 C C . ASP A 1 238 ? -15.168 5.440 14.675 1.00 98.44 238 ASP A C 1
ATOM 1906 O O . ASP A 1 238 ? -15.364 4.301 14.236 1.00 98.44 238 ASP A O 1
ATOM 1910 N N . VAL A 1 239 ? -14.677 5.659 15.899 1.00 97.94 239 VAL A N 1
ATOM 1911 C CA . VAL A 1 239 ? -14.296 4.603 16.852 1.00 97.94 239 VAL A CA 1
ATOM 1912 C C . VAL A 1 239 ? -15.313 4.514 17.986 1.00 97.94 239 VAL A C 1
ATOM 1914 O O . VAL A 1 239 ? -15.417 5.399 18.829 1.00 97.94 239 VAL A O 1
ATOM 1917 N N . ASN A 1 240 ? -15.994 3.373 18.083 1.00 95.81 240 ASN A N 1
ATOM 1918 C CA . ASN A 1 240 ? -17.004 3.119 19.107 1.00 95.81 240 ASN A CA 1
ATOM 1919 C C . ASN A 1 240 ? -16.536 2.059 20.107 1.00 95.81 240 ASN A C 1
ATOM 1921 O O . ASN A 1 240 ? -16.126 0.972 19.704 1.00 95.81 240 ASN A O 1
ATOM 1925 N N . SER A 1 241 ? -16.692 2.311 21.410 1.00 90.00 241 SER A N 1
ATOM 1926 C CA . SER A 1 241 ? -16.335 1.370 22.491 1.00 90.00 241 SER A CA 1
ATOM 1927 C C . SER A 1 241 ? -17.221 0.115 22.558 1.00 90.00 241 SER A C 1
ATOM 1929 O O . SER A 1 241 ? -16.840 -0.888 23.166 1.00 90.00 241 SER A O 1
ATOM 1931 N N . GLY A 1 242 ? -18.396 0.130 21.920 1.00 84.62 242 GLY A N 1
ATOM 1932 C CA . GLY A 1 242 ? -19.335 -0.992 21.948 1.00 84.62 242 GLY A CA 1
ATOM 1933 C C . GLY A 1 242 ? -19.887 -1.259 23.354 1.00 84.62 242 GLY A C 1
ATOM 1934 O O . GLY A 1 242 ? -20.134 -0.334 24.116 1.00 84.62 242 GLY A O 1
ATOM 1935 N N . LYS A 1 243 ? -20.101 -2.535 23.709 1.00 69.44 243 LYS A N 1
ATOM 1936 C CA . LYS A 1 243 ? -20.660 -2.940 25.021 1.00 69.44 243 LYS A CA 1
ATOM 1937 C C . LYS A 1 243 ? -19.643 -2.921 26.173 1.00 69.44 243 LYS A C 1
ATOM 1939 O O . LYS A 1 243 ? -19.962 -3.383 27.268 1.00 69.44 243 LYS A O 1
ATOM 1944 N N . TYR A 1 244 ? -18.414 -2.470 25.933 1.00 61.38 244 TYR A N 1
ATOM 1945 C CA . TYR A 1 244 ? -17.357 -2.453 26.940 1.00 61.38 244 TYR A CA 1
ATOM 1946 C C . TYR A 1 244 ? -17.506 -1.208 27.835 1.00 61.38 244 TYR A C 1
ATOM 1948 O O . TYR A 1 244 ? -16.739 -0.256 27.750 1.00 61.38 244 TYR A O 1
ATOM 1956 N N . GLU A 1 245 ? -18.538 -1.205 28.680 1.00 56.78 245 GLU A N 1
ATOM 1957 C CA . GLU A 1 245 ? -18.782 -0.184 29.708 1.00 56.78 245 GLU A CA 1
ATOM 1958 C C . GLU A 1 245 ? -18.394 -0.747 31.082 1.00 56.78 245 GLU A C 1
ATOM 1960 O O . GLU A 1 245 ? -19.233 -1.103 31.906 1.00 56.78 245 GLU A O 1
ATOM 1965 N N . SER A 1 246 ? -17.095 -0.902 31.343 1.00 55.03 246 SER A N 1
ATOM 1966 C CA . SER A 1 246 ? -16.626 -1.190 32.701 1.00 55.03 246 SER A CA 1
ATOM 1967 C C . SER A 1 246 ? -16.450 0.123 33.468 1.00 55.03 246 SER A C 1
ATOM 1969 O O . SER A 1 246 ? -15.436 0.801 33.320 1.00 55.03 246 SER A O 1
ATOM 1971 N N . GLU A 1 247 ? -17.431 0.457 34.310 1.00 56.53 247 GLU A N 1
ATOM 1972 C CA . GLU A 1 247 ? -17.549 1.714 35.079 1.00 56.53 247 GLU A CA 1
ATOM 1973 C C . GLU A 1 247 ? -16.381 2.031 36.035 1.00 56.53 247 GLU A C 1
ATOM 1975 O O . GLU A 1 247 ? -16.333 3.124 36.594 1.00 56.53 247 GLU A O 1
ATOM 1980 N N . LYS A 1 248 ? -15.439 1.104 36.263 1.00 55.12 248 LYS A N 1
ATOM 1981 C CA . LYS A 1 248 ? -14.414 1.263 37.308 1.00 55.12 248 LYS A CA 1
ATOM 1982 C C . LYS A 1 248 ? -13.054 1.788 36.842 1.00 55.12 248 LYS A C 1
ATOM 1984 O O . LYS A 1 248 ? -12.367 2.333 37.689 1.00 55.12 248 LYS A O 1
ATOM 1989 N N . ASP A 1 249 ? -12.721 1.729 35.546 1.00 60.09 249 ASP A N 1
ATOM 1990 C CA . ASP A 1 249 ? -11.464 2.264 34.974 1.00 60.09 249 ASP A CA 1
ATOM 1991 C C . ASP A 1 249 ? -11.656 2.697 33.502 1.00 60.09 249 ASP A C 1
ATOM 1993 O O . ASP A 1 249 ? -11.033 2.176 32.571 1.00 60.09 249 ASP A O 1
ATOM 1997 N N . ALA A 1 250 ? -12.580 3.633 33.259 1.00 67.62 250 ALA A N 1
ATOM 1998 C CA . ALA A 1 250 ? -12.953 4.054 31.902 1.00 67.62 250 ALA A CA 1
ATOM 1999 C C . ALA A 1 250 ? -11.784 4.677 31.111 1.00 67.62 250 ALA A C 1
ATOM 2001 O O . ALA A 1 250 ? -11.681 4.484 29.903 1.00 67.62 250 ALA A O 1
ATOM 2002 N N . HIS A 1 251 ? -10.874 5.381 31.791 1.00 67.56 251 HIS A N 1
ATOM 2003 C CA . HIS A 1 251 ? -9.775 6.106 31.151 1.00 67.56 251 HIS A CA 1
ATOM 2004 C C . HIS A 1 251 ? -8.755 5.172 30.476 1.00 67.56 251 HIS A C 1
ATOM 2006 O O . HIS A 1 251 ? -8.584 5.215 29.257 1.00 67.56 251 HIS A O 1
ATOM 2012 N N . ASP A 1 252 ? -8.150 4.259 31.243 1.00 74.50 252 ASP A N 1
ATOM 2013 C CA . ASP A 1 252 ? -7.184 3.278 30.724 1.00 74.50 252 ASP A CA 1
ATOM 2014 C C . ASP A 1 252 ? -7.812 2.336 29.692 1.00 74.50 252 ASP A C 1
ATOM 2016 O O . ASP A 1 252 ? -7.131 1.773 28.832 1.00 74.50 252 ASP A O 1
ATOM 2020 N N . THR A 1 253 ? -9.127 2.152 29.781 1.00 84.50 253 THR A N 1
ATOM 2021 C CA . THR A 1 253 ? -9.907 1.370 28.82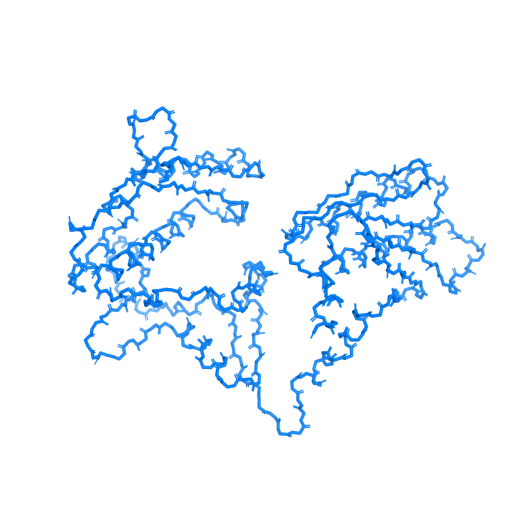8 1.00 84.50 253 THR A CA 1
ATOM 2022 C C . THR A 1 253 ? -9.998 2.071 27.469 1.00 84.50 253 THR A C 1
ATOM 2024 O O . THR A 1 253 ? -9.771 1.425 26.446 1.00 84.50 253 THR A O 1
ATOM 2027 N N . TYR A 1 254 ? -10.255 3.383 27.428 1.00 91.19 254 TYR A N 1
ATOM 2028 C CA . TYR A 1 254 ? -10.363 4.128 26.168 1.00 91.19 254 TYR A CA 1
ATOM 2029 C C . TYR A 1 254 ? -9.039 4.244 25.424 1.00 91.19 254 TYR A C 1
ATOM 2031 O O . TYR A 1 254 ? -9.026 4.047 24.209 1.00 91.19 254 TYR A O 1
ATOM 2039 N N . LEU A 1 255 ? -7.922 4.472 26.124 1.00 92.44 255 LEU A N 1
ATOM 2040 C CA . LEU A 1 255 ? -6.608 4.458 25.478 1.00 92.44 255 LEU A CA 1
ATOM 2041 C C . LEU A 1 255 ? -6.341 3.097 24.819 1.00 92.44 255 LEU A C 1
ATOM 2043 O O . LEU A 1 255 ? -5.975 3.043 23.647 1.00 92.44 255 LEU A O 1
ATOM 2047 N N . LYS A 1 256 ? -6.594 1.986 25.523 1.00 93.31 256 LYS A N 1
ATOM 2048 C CA . LYS A 1 256 ? -6.414 0.631 24.968 1.00 93.31 256 LYS A CA 1
ATOM 2049 C C . LYS A 1 256 ? -7.277 0.391 23.729 1.00 93.31 256 LYS A C 1
ATOM 2051 O O . LYS A 1 256 ? -6.768 -0.138 22.742 1.00 93.31 256 LYS A O 1
ATOM 2056 N N . ILE A 1 257 ? -8.546 0.805 23.760 1.00 94.81 257 ILE A N 1
ATOM 2057 C CA . ILE A 1 257 ? -9.451 0.691 22.606 1.00 94.81 257 ILE A CA 1
ATOM 2058 C C . ILE A 1 257 ? -8.946 1.550 21.441 1.00 94.81 257 ILE A C 1
ATOM 2060 O O . ILE A 1 257 ? -8.906 1.071 20.312 1.00 94.81 257 ILE A O 1
ATOM 2064 N N . ASN A 1 258 ? -8.504 2.783 21.694 1.00 96.94 258 ASN A N 1
ATOM 2065 C CA . ASN A 1 258 ? -7.972 3.667 20.657 1.00 96.94 258 ASN A CA 1
ATOM 2066 C C . ASN A 1 258 ? -6.676 3.127 20.033 1.00 96.94 258 ASN A C 1
ATOM 2068 O O . ASN A 1 258 ? -6.487 3.244 18.823 1.00 96.94 258 ASN A O 1
ATOM 2072 N N . LEU A 1 259 ? -5.793 2.503 20.819 1.00 97.44 259 LEU A N 1
ATOM 2073 C CA . LEU A 1 259 ? -4.591 1.846 20.298 1.00 97.44 259 LEU A CA 1
ATOM 2074 C C . LEU A 1 259 ? -4.951 0.638 19.419 1.00 97.44 259 LEU A C 1
ATOM 2076 O O . LEU A 1 259 ? -4.409 0.495 18.3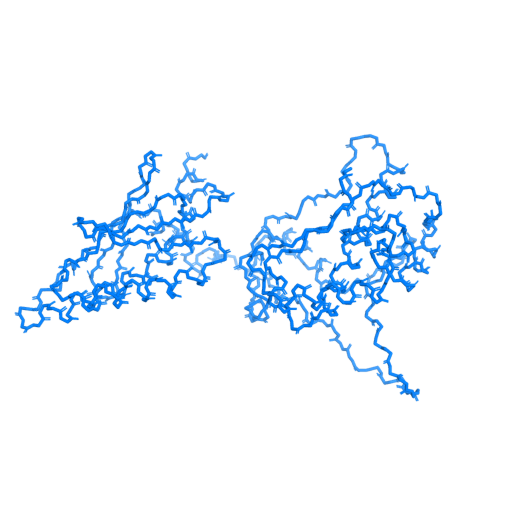25 1.00 97.44 259 LEU A O 1
ATOM 2080 N N . GLU A 1 260 ? -5.912 -0.189 19.838 1.00 97.56 260 GLU A N 1
ATOM 2081 C CA . GLU A 1 260 ? -6.431 -1.283 19.005 1.00 97.56 260 GLU A CA 1
ATOM 2082 C C . GLU A 1 260 ? -7.068 -0.753 17.707 1.00 97.56 260 GLU A C 1
ATOM 2084 O O . GLU A 1 260 ? -6.777 -1.241 16.611 1.00 97.56 260 GLU A O 1
ATOM 2089 N N . ALA A 1 261 ? -7.883 0.298 17.814 1.00 98.25 261 ALA A N 1
ATOM 2090 C CA . ALA A 1 261 ? -8.491 0.975 16.679 1.00 98.25 261 ALA A CA 1
ATOM 2091 C C . ALA A 1 261 ? -7.433 1.546 15.726 1.00 98.25 261 ALA A C 1
ATOM 2093 O O . ALA A 1 261 ? -7.592 1.435 14.515 1.00 98.25 261 ALA A O 1
ATOM 2094 N N . ALA A 1 262 ? -6.326 2.098 16.231 1.00 98.38 262 ALA A N 1
ATOM 2095 C CA . ALA A 1 262 ? -5.236 2.614 15.407 1.00 98.38 262 ALA A CA 1
ATOM 2096 C C . ALA A 1 262 ? -4.566 1.515 14.558 1.00 98.38 262 ALA A C 1
ATOM 2098 O O . ALA A 1 262 ? -4.265 1.750 13.381 1.00 98.38 262 ALA A O 1
ATOM 2099 N N . GLU A 1 263 ? -4.361 0.310 15.109 1.00 98.12 263 GLU A N 1
ATOM 2100 C CA . GLU A 1 263 ? -3.872 -0.836 14.325 1.00 98.12 263 GLU A CA 1
ATOM 2101 C C . GLU A 1 263 ? -4.859 -1.219 13.219 1.00 98.12 263 GLU A C 1
ATOM 2103 O O . GLU A 1 263 ? -4.461 -1.429 12.065 1.00 98.12 263 GLU A O 1
ATOM 2108 N N . GLU A 1 264 ? -6.147 -1.281 13.559 1.00 98.12 264 GLU A N 1
ATOM 2109 C CA . GLU A 1 264 ? -7.191 -1.688 12.628 1.00 98.12 264 GLU A CA 1
ATOM 2110 C C . GLU A 1 264 ? -7.427 -0.636 11.536 1.00 98.12 264 GLU A C 1
ATOM 2112 O O . GLU A 1 264 ? -7.515 -0.995 10.363 1.00 98.12 264 GLU A O 1
ATOM 2117 N N . VAL A 1 265 ? -7.404 0.659 11.866 1.00 98.44 265 VAL A N 1
ATOM 2118 C CA . VAL A 1 265 ? -7.413 1.764 10.896 1.00 98.44 265 VAL A CA 1
ATOM 2119 C C . VAL A 1 265 ? -6.282 1.571 9.893 1.00 98.44 265 VAL A C 1
ATOM 2121 O O . VAL A 1 265 ? -6.532 1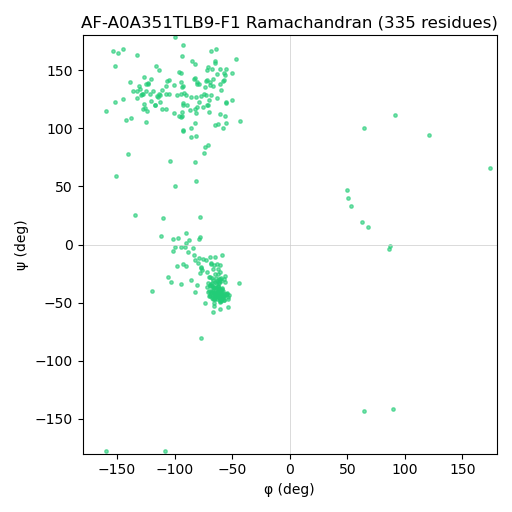.503 8.690 1.00 98.44 265 VAL A O 1
ATOM 2124 N N . ALA A 1 266 ? -5.040 1.395 10.359 1.00 97.44 266 ALA A N 1
ATOM 2125 C CA . ALA A 1 266 ? -3.898 1.198 9.470 1.00 97.44 266 ALA A CA 1
ATOM 2126 C C . ALA A 1 266 ? -4.075 -0.036 8.566 1.00 97.44 266 ALA A C 1
ATOM 2128 O O . ALA A 1 266 ? -3.702 -0.007 7.388 1.00 97.44 266 ALA A O 1
ATOM 2129 N N . ARG A 1 267 ? -4.656 -1.123 9.089 1.00 96.25 267 ARG A N 1
ATOM 2130 C CA . ARG A 1 267 ? -4.979 -2.329 8.316 1.00 96.25 267 ARG A CA 1
ATOM 2131 C C . ARG A 1 267 ? -6.044 -2.061 7.250 1.00 96.25 267 ARG A C 1
ATOM 2133 O O . ARG A 1 267 ? -5.857 -2.478 6.107 1.00 96.25 267 ARG A O 1
ATOM 2140 N N . GLN A 1 268 ? -7.116 -1.348 7.592 1.00 97.50 268 GLN A N 1
ATOM 2141 C CA . GLN A 1 268 ? -8.228 -1.031 6.693 1.00 97.50 268 GLN A CA 1
ATOM 2142 C C . GLN A 1 268 ? -7.828 -0.055 5.584 1.00 97.50 268 GLN A C 1
ATOM 2144 O O . GLN A 1 268 ? -8.240 -0.249 4.440 1.00 97.50 268 GLN A O 1
ATOM 2149 N N . LEU A 1 269 ? -6.951 0.918 5.868 1.00 96.56 269 LEU A N 1
ATOM 2150 C CA . LEU A 1 269 ? -6.373 1.795 4.839 1.00 96.56 269 LEU A CA 1
ATOM 2151 C C . LEU A 1 269 ? -5.717 0.985 3.713 1.00 96.56 269 LEU A C 1
ATOM 2153 O O . LEU A 1 269 ? -5.916 1.286 2.534 1.00 96.56 269 LEU A O 1
ATOM 2157 N N . ARG A 1 270 ? -4.972 -0.069 4.074 1.00 93.00 270 ARG A N 1
ATOM 2158 C CA . ARG A 1 270 ? -4.329 -0.976 3.112 1.00 93.00 270 ARG A CA 1
ATOM 2159 C C . ARG A 1 270 ? -5.337 -1.899 2.438 1.00 93.00 270 ARG A C 1
ATOM 2161 O O . ARG A 1 270 ? -5.350 -1.968 1.214 1.00 93.00 270 ARG A O 1
ATOM 2168 N N . LEU A 1 271 ? -6.182 -2.573 3.221 1.00 92.94 271 LEU A N 1
ATOM 2169 C CA . LEU A 1 271 ? -7.129 -3.578 2.728 1.00 92.94 271 LEU A CA 1
ATOM 2170 C C . LEU A 1 271 ? -8.140 -2.992 1.737 1.00 92.94 271 LEU A C 1
ATOM 2172 O O . LEU A 1 271 ? -8.386 -3.576 0.688 1.00 92.94 271 LEU A O 1
ATOM 2176 N N . ARG A 1 272 ? -8.710 -1.828 2.062 1.00 94.88 272 ARG A N 1
ATOM 2177 C CA . ARG A 1 272 ? -9.725 -1.155 1.241 1.00 94.88 272 ARG A CA 1
ATOM 2178 C C . ARG A 1 272 ? -9.123 -0.171 0.238 1.00 94.88 272 ARG A C 1
ATOM 2180 O O . ARG A 1 272 ? -9.859 0.442 -0.530 1.00 94.88 272 ARG A O 1
ATOM 2187 N N . ASN A 1 273 ? -7.800 -0.000 0.256 1.00 93.81 273 ASN A N 1
ATOM 2188 C CA . ASN A 1 273 ? -7.076 1.011 -0.508 1.00 93.81 273 ASN A CA 1
ATOM 2189 C C . ASN A 1 273 ? -7.677 2.431 -0.355 1.00 93.81 273 ASN A C 1
ATOM 2191 O O . ASN A 1 273 ? -7.866 3.159 -1.330 1.00 93.81 273 ASN A O 1
ATOM 2195 N N . LEU A 1 274 ? -7.970 2.838 0.884 1.00 95.88 274 LEU A N 1
ATOM 2196 C CA . LEU A 1 274 ? -8.457 4.190 1.185 1.00 95.88 274 LEU A CA 1
ATOM 2197 C C . LEU A 1 274 ? -7.322 5.191 0.961 1.00 95.88 274 LEU A C 1
ATOM 2199 O O . LEU A 1 274 ? -6.157 4.889 1.221 1.00 95.88 274 LEU A O 1
ATOM 2203 N N . SER A 1 275 ? -7.613 6.355 0.392 1.00 95.38 275 SER A N 1
ATOM 2204 C CA . SER A 1 275 ? -6.594 7.334 -0.008 1.00 95.38 275 SER A CA 1
ATOM 2205 C C . SER A 1 275 ? -7.156 8.751 -0.016 1.00 95.38 275 SER A C 1
ATOM 2207 O O . SER A 1 275 ? -8.366 8.937 -0.021 1.00 95.38 275 SER A O 1
ATOM 2209 N N . GLY A 1 276 ? -6.275 9.748 -0.083 1.00 95.88 276 GLY A N 1
ATOM 2210 C CA . GLY A 1 276 ? -6.632 11.156 0.049 1.00 95.88 276 GLY A CA 1
ATOM 2211 C C . GLY A 1 276 ? -6.582 11.594 1.507 1.00 95.88 276 GLY A C 1
ATOM 2212 O O . GLY A 1 276 ? -5.674 11.190 2.241 1.00 95.88 276 GLY A O 1
ATOM 2213 N N . ILE A 1 277 ? -7.536 12.440 1.883 1.00 97.62 277 ILE A N 1
ATOM 2214 C CA . ILE A 1 277 ? -7.724 12.919 3.251 1.00 97.62 277 ILE A CA 1
ATOM 2215 C C . ILE A 1 277 ? -8.584 11.897 3.991 1.00 97.62 277 ILE A C 1
ATOM 2217 O O . ILE A 1 277 ? -9.657 11.516 3.518 1.00 97.62 277 ILE A O 1
ATOM 2221 N N . ILE A 1 278 ? -8.096 11.441 5.138 1.00 98.56 278 ILE A N 1
ATOM 2222 C CA . ILE A 1 278 ? -8.810 10.546 6.042 1.00 98.56 278 ILE A CA 1
ATOM 2223 C C . ILE A 1 278 ? -8.855 11.212 7.414 1.00 98.56 278 ILE A C 1
ATOM 2225 O O . ILE A 1 278 ? -7.828 11.676 7.909 1.00 98.56 278 ILE A O 1
ATOM 2229 N N . ILE A 1 279 ? -10.038 11.240 8.012 1.00 98.50 279 ILE A N 1
ATOM 2230 C CA . ILE A 1 279 ? -10.287 11.786 9.342 1.00 98.50 279 ILE A CA 1
ATOM 2231 C C . ILE A 1 279 ? -10.696 10.635 10.253 1.00 98.50 279 ILE A C 1
ATOM 2233 O O . ILE A 1 279 ? -11.571 9.853 9.885 1.00 98.50 279 ILE A O 1
ATOM 2237 N N . VAL A 1 280 ? -10.057 10.521 11.414 1.00 98.56 280 VAL A N 1
ATOM 2238 C CA . VAL A 1 280 ? -10.377 9.494 12.411 1.00 98.56 280 VAL A CA 1
ATOM 2239 C C . VAL A 1 280 ? -10.863 10.162 13.692 1.00 98.56 280 VAL A C 1
ATOM 2241 O O . VAL A 1 280 ? -10.121 10.941 14.293 1.00 98.56 280 VAL A O 1
ATOM 2244 N N . ASP A 1 281 ? -12.091 9.851 14.092 1.00 98.12 281 ASP A N 1
ATOM 2245 C CA . ASP A 1 281 ? -12.693 10.258 15.358 1.00 98.12 281 ASP A CA 1
ATOM 2246 C C . ASP A 1 281 ? -12.447 9.158 16.397 1.00 98.12 281 ASP A C 1
ATOM 2248 O O . ASP A 1 281 ? -13.073 8.097 16.382 1.00 98.12 281 ASP A O 1
ATOM 2252 N N . PHE A 1 282 ? -11.425 9.357 17.228 1.00 97.94 282 PHE A N 1
ATOM 2253 C CA . PHE A 1 282 ? -11.095 8.433 18.310 1.00 97.94 282 PHE A CA 1
ATOM 2254 C C . PHE A 1 282 ? -11.924 8.756 19.552 1.00 97.94 282 PHE A C 1
ATOM 2256 O O . PHE A 1 282 ? -12.340 9.891 19.764 1.00 97.94 282 PHE A O 1
ATOM 2263 N N . ILE A 1 283 ? -12.080 7.777 20.445 1.00 94.50 283 ILE A N 1
ATOM 2264 C CA . ILE A 1 283 ? -12.785 7.993 21.709 1.00 94.50 283 ILE A CA 1
ATOM 2265 C C . ILE A 1 283 ? -12.068 9.091 22.502 1.00 94.50 283 ILE A C 1
ATOM 2267 O O . ILE A 1 283 ? -10.846 9.045 22.668 1.00 94.50 283 ILE A O 1
ATOM 2271 N N . ASN A 1 284 ? -12.831 10.054 23.020 1.00 91.19 284 ASN A N 1
ATOM 2272 C CA . ASN A 1 284 ? -12.302 11.173 23.795 1.00 91.19 284 ASN A CA 1
ATOM 2273 C C . ASN A 1 284 ? -11.461 10.701 24.995 1.00 91.19 284 ASN A C 1
ATOM 2275 O O . ASN A 1 284 ? -11.951 10.004 25.884 1.00 91.19 284 ASN A O 1
ATOM 2279 N N . MET A 1 285 ? -10.203 11.143 25.046 1.00 88.19 285 MET A N 1
ATOM 2280 C CA . MET A 1 285 ? -9.267 10.895 26.151 1.00 88.19 285 MET A CA 1
ATOM 2281 C C . MET A 1 285 ? -9.079 12.179 26.965 1.00 88.19 285 MET A C 1
ATOM 2283 O O . MET A 1 285 ? -9.002 13.266 26.392 1.00 88.19 285 MET A O 1
ATOM 2287 N N . GLN A 1 286 ? -9.004 12.069 28.296 1.00 82.56 286 GLN A N 1
ATOM 2288 C CA . GLN A 1 286 ? -8.910 13.242 29.178 1.00 82.56 286 GLN A CA 1
ATOM 2289 C C . GLN A 1 286 ? -7.474 13.731 29.381 1.00 82.56 286 GLN A C 1
ATOM 2291 O O . GLN A 1 286 ? -7.253 14.927 29.579 1.00 82.56 286 GLN A O 1
ATOM 2296 N N . LEU A 1 287 ? -6.494 12.827 29.336 1.00 86.50 287 LEU A N 1
ATOM 2297 C CA . LEU A 1 287 ? -5.093 13.175 29.531 1.00 86.50 287 LEU A CA 1
ATOM 2298 C C . LEU A 1 287 ? -4.422 13.530 28.190 1.00 86.50 287 LEU A C 1
ATOM 2300 O O . LEU A 1 287 ? -4.437 12.725 27.258 1.00 86.50 287 LEU A O 1
ATOM 2304 N N . PRO A 1 288 ? -3.739 14.688 28.081 1.00 87.81 288 PRO A N 1
ATOM 2305 C CA . PRO A 1 288 ? -2.958 15.030 26.886 1.00 87.81 288 PRO A CA 1
ATOM 2306 C C . PRO A 1 288 ? -1.822 14.037 26.581 1.00 87.81 288 PRO A C 1
ATOM 2308 O O . PRO A 1 288 ? -1.368 13.934 25.441 1.00 87.81 288 PRO A O 1
ATOM 2311 N N . GLY A 1 289 ? -1.345 13.312 27.602 1.00 92.69 289 GLY A N 1
ATOM 2312 C CA . GLY A 1 289 ? -0.341 12.254 27.453 1.00 92.69 289 GLY A CA 1
ATOM 2313 C C . GLY A 1 289 ? -0.825 11.123 26.546 1.00 92.69 289 GLY A C 1
ATOM 2314 O O . GLY A 1 289 ? -0.117 10.746 25.614 1.00 92.69 289 GLY A O 1
ATOM 2315 N N . ASP A 1 290 ? -2.061 10.680 26.747 1.00 93.00 290 ASP A N 1
ATOM 2316 C CA . ASP A 1 290 ? -2.703 9.603 25.995 1.00 93.00 290 ASP A CA 1
ATOM 2317 C C . ASP A 1 290 ? -2.919 9.971 24.526 1.00 93.00 290 ASP A C 1
ATOM 2319 O O . ASP A 1 290 ? -2.652 9.173 23.630 1.00 93.00 290 ASP A O 1
ATOM 2323 N N . GLN A 1 291 ? -3.326 11.215 24.248 1.00 92.69 291 GLN A N 1
ATOM 2324 C CA . GLN A 1 291 ? -3.440 11.722 22.874 1.00 92.69 291 GLN A CA 1
ATOM 2325 C C . GLN A 1 291 ? -2.092 11.672 22.150 1.00 92.69 291 GLN A C 1
ATOM 2327 O O . GLN A 1 291 ? -2.000 11.243 20.996 1.00 92.69 291 GLN A O 1
ATOM 2332 N N . LYS A 1 292 ? -1.019 12.074 22.839 1.00 94.31 292 LYS A N 1
ATOM 2333 C CA . LYS A 1 292 ? 0.337 12.022 22.293 1.00 94.31 292 LYS A CA 1
ATOM 2334 C C . LYS A 1 292 ? 0.794 10.581 22.063 1.00 94.31 292 LYS A C 1
ATOM 2336 O O . LYS A 1 292 ? 1.403 10.310 21.027 1.00 94.31 292 LYS A O 1
ATOM 2341 N N . GLU A 1 293 ? 0.503 9.678 22.994 1.00 96.19 293 GLU A N 1
ATOM 2342 C CA . GLU A 1 293 ? 0.800 8.251 22.864 1.00 96.19 293 GLU A CA 1
ATOM 2343 C C . GLU A 1 293 ? 0.074 7.639 21.660 1.00 96.19 293 GLU A C 1
ATOM 2345 O O . GLU A 1 293 ? 0.718 7.030 20.801 1.00 96.19 293 GLU A O 1
ATOM 2350 N N . LEU A 1 294 ? -1.230 7.895 21.524 1.00 96.62 294 LEU A N 1
ATOM 2351 C CA . LEU A 1 294 ? -2.037 7.453 20.390 1.00 96.62 294 LEU A CA 1
ATOM 2352 C C . LEU A 1 294 ? -1.467 7.951 19.057 1.00 96.62 294 LEU A C 1
ATOM 2354 O O . LEU A 1 294 ? -1.291 7.158 18.133 1.00 96.62 294 LEU A O 1
ATOM 2358 N N . LEU A 1 295 ? -1.127 9.240 18.944 1.00 97.00 295 LEU A N 1
ATOM 2359 C CA . LEU A 1 295 ? -0.552 9.801 17.716 1.00 97.00 295 LEU A CA 1
ATOM 2360 C C . LEU A 1 295 ? 0.804 9.174 17.372 1.00 97.00 295 LEU A C 1
ATOM 2362 O O . LEU A 1 295 ? 1.077 8.889 16.203 1.00 97.00 295 LEU A O 1
ATOM 2366 N N . GLN A 1 296 ? 1.669 8.956 18.366 1.00 97.06 296 GLN A N 1
ATOM 2367 C CA . GLN A 1 296 ? 2.962 8.296 18.161 1.00 97.06 296 GLN A CA 1
ATOM 2368 C C . GLN A 1 296 ? 2.784 6.850 17.702 1.00 97.06 296 GLN A C 1
ATOM 2370 O O . GLN A 1 296 ? 3.458 6.398 16.771 1.00 97.06 296 GLN A O 1
ATOM 2375 N N . TYR A 1 297 ? 1.853 6.137 18.325 1.00 97.88 297 TYR A N 1
ATOM 2376 C CA . TYR A 1 297 ? 1.547 4.765 17.977 1.00 97.88 297 TYR A CA 1
ATOM 2377 C C . TYR A 1 297 ? 0.923 4.654 16.582 1.00 97.88 297 TYR A C 1
ATOM 2379 O O . TYR A 1 297 ? 1.399 3.866 15.764 1.00 97.88 297 TYR A O 1
ATOM 2387 N N . LEU A 1 298 ? -0.046 5.513 16.253 1.00 97.94 298 LEU A N 1
ATOM 2388 C CA . LEU A 1 298 ? -0.655 5.582 14.927 1.00 97.94 298 LEU A CA 1
ATOM 2389 C C . LEU A 1 298 ? 0.405 5.855 13.848 1.00 97.94 298 LEU A C 1
ATOM 2391 O O . LEU A 1 298 ? 0.467 5.133 12.854 1.00 97.94 298 LEU A O 1
ATOM 2395 N N . LYS A 1 299 ? 1.313 6.820 14.077 1.00 96.62 299 LYS A N 1
ATOM 2396 C CA . LYS A 1 299 ? 2.468 7.095 13.195 1.00 96.62 299 LYS A CA 1
ATOM 2397 C C . LYS A 1 299 ? 3.331 5.850 12.972 1.00 96.62 299 LYS A C 1
ATOM 2399 O O . LYS A 1 299 ? 3.735 5.581 11.841 1.00 96.62 299 LYS A O 1
ATOM 2404 N N . LYS A 1 300 ? 3.587 5.071 14.027 1.00 95.00 300 LYS A N 1
ATOM 2405 C CA . LYS A 1 300 ? 4.362 3.822 13.965 1.00 95.00 300 LYS A CA 1
ATOM 2406 C C . LYS A 1 300 ? 3.654 2.722 13.170 1.00 95.00 300 LYS A C 1
ATOM 2408 O O . LYS A 1 300 ? 4.324 1.969 12.470 1.00 95.00 300 LYS A O 1
ATOM 2413 N N . VAL A 1 301 ? 2.334 2.577 13.279 1.00 95.12 301 VAL A N 1
ATOM 2414 C CA . VAL A 1 301 ? 1.617 1.500 12.571 1.00 95.12 301 VAL A CA 1
ATOM 2415 C C . VAL A 1 301 ? 1.360 1.840 11.104 1.00 95.12 301 VAL A C 1
ATOM 2417 O O . VAL A 1 301 ? 1.461 0.948 10.260 1.00 95.12 301 VAL A O 1
ATOM 2420 N N . VAL A 1 302 ? 1.106 3.111 10.765 1.00 93.50 302 VAL A N 1
ATOM 2421 C CA . VAL A 1 302 ? 0.921 3.524 9.360 1.00 93.50 302 VAL A CA 1
ATOM 2422 C C . VAL A 1 302 ? 2.233 3.613 8.585 1.00 93.50 302 VAL A C 1
ATOM 2424 O O . VAL A 1 302 ? 2.211 3.494 7.365 1.00 93.50 302 VAL A O 1
ATOM 2427 N N . SER A 1 303 ? 3.383 3.769 9.253 1.00 88.25 303 SER A N 1
ATOM 2428 C CA . SER A 1 303 ? 4.691 3.773 8.577 1.00 88.25 303 SER A CA 1
ATOM 2429 C C . SER A 1 303 ? 5.046 2.425 7.941 1.00 88.25 303 SER A C 1
ATOM 2431 O O . SER A 1 303 ? 5.889 2.375 7.049 1.00 88.25 303 SER A O 1
ATOM 2433 N N . ARG A 1 304 ? 4.370 1.344 8.354 1.00 87.06 304 ARG A N 1
ATOM 2434 C CA . ARG A 1 304 ? 4.445 0.018 7.721 1.00 87.06 304 ARG A CA 1
ATOM 2435 C C . ARG A 1 304 ? 3.724 -0.035 6.370 1.00 87.06 304 ARG A C 1
ATOM 2437 O O . ARG A 1 304 ? 3.869 -1.010 5.638 1.00 87.06 304 ARG A O 1
ATOM 2444 N N . ASP A 1 305 ? 2.907 0.967 6.042 1.00 87.25 305 ASP A N 1
ATOM 2445 C CA . ASP A 1 305 ? 2.290 1.065 4.726 1.00 87.25 305 ASP A CA 1
ATOM 2446 C C . ASP A 1 305 ? 3.328 1.478 3.677 1.00 87.25 305 ASP A C 1
ATOM 2448 O O . ASP A 1 305 ? 4.037 2.477 3.798 1.00 87.25 305 ASP A O 1
ATOM 2452 N N . ARG A 1 306 ? 3.379 0.714 2.590 1.00 80.88 306 ARG A N 1
ATOM 2453 C CA . ARG A 1 306 ? 4.233 0.993 1.428 1.00 80.88 306 ARG A CA 1
ATOM 2454 C C . ARG A 1 306 ? 3.796 2.240 0.692 1.00 80.88 306 ARG A C 1
ATOM 2456 O O . ARG A 1 306 ? 4.591 2.879 -0.002 1.00 80.88 306 ARG A O 1
ATOM 2463 N N . ILE A 1 307 ? 2.505 2.541 0.767 1.00 86.06 307 ILE A N 1
ATOM 2464 C CA . ILE A 1 307 ? 1.948 3.724 0.152 1.00 86.06 307 ILE A CA 1
ATOM 2465 C C . ILE A 1 307 ? 2.213 4.888 1.092 1.00 86.06 307 ILE A C 1
ATOM 2467 O O . ILE A 1 307 ? 1.872 4.800 2.270 1.00 86.06 307 ILE A O 1
ATOM 2471 N N . PRO A 1 308 ? 2.820 5.979 0.585 1.00 88.06 308 PRO A N 1
ATOM 2472 C CA . PRO A 1 308 ? 3.058 7.185 1.357 1.00 88.06 308 PRO A CA 1
ATOM 2473 C C . PRO A 1 308 ? 1.847 7.586 2.203 1.00 88.06 308 PRO A C 1
ATOM 2475 O O . PRO A 1 308 ? 0.864 8.088 1.658 1.00 88.06 308 PRO A O 1
ATOM 2478 N N . THR A 1 309 ? 1.959 7.372 3.512 1.00 93.06 309 THR A N 1
ATOM 2479 C CA . THR A 1 309 ? 0.916 7.657 4.496 1.00 93.06 309 THR A CA 1
ATOM 2480 C C . THR A 1 309 ? 1.524 8.497 5.607 1.00 93.06 309 THR A C 1
ATOM 2482 O O . THR A 1 309 ? 2.598 8.171 6.110 1.00 93.06 309 THR A O 1
ATOM 2485 N N . ASN A 1 310 ? 0.877 9.606 5.944 1.00 93.12 310 ASN A N 1
ATOM 2486 C CA . ASN A 1 310 ? 1.345 10.541 6.953 1.00 93.12 310 ASN A CA 1
ATOM 2487 C C . ASN A 1 310 ? 0.202 10.892 7.903 1.00 93.12 310 ASN A C 1
ATOM 2489 O O . ASN A 1 310 ? -0.844 11.354 7.452 1.00 93.12 310 ASN A O 1
ATOM 2493 N N . VAL A 1 311 ? 0.431 10.706 9.202 1.00 97.06 311 VAL A N 1
ATOM 2494 C CA . VAL A 1 311 ? -0.428 11.263 10.253 1.00 97.06 311 VAL A CA 1
ATOM 2495 C C . VAL A 1 311 ? 0.014 12.705 10.462 1.00 97.06 311 VAL A C 1
ATOM 2497 O O . VAL A 1 311 ? 1.170 12.936 10.825 1.00 97.06 311 VAL A O 1
ATOM 2500 N N . VAL A 1 312 ? -0.877 13.651 10.185 1.00 94.44 312 VAL A N 1
ATOM 2501 C CA . VAL A 1 312 ? -0.587 15.085 10.238 1.00 94.44 312 VAL A CA 1
ATOM 2502 C C . VAL A 1 312 ? -0.579 15.527 11.698 1.00 94.44 312 VAL A C 1
ATOM 2504 O O . VAL A 1 312 ? 0.492 15.588 12.308 1.00 94.44 312 VAL A O 1
ATOM 2507 N N . ASP A 1 313 ? -1.758 15.751 12.270 1.00 92.56 313 ASP A N 1
ATOM 2508 C CA . ASP A 1 313 ? -1.936 16.098 13.674 1.00 92.56 313 ASP A CA 1
ATOM 2509 C C . ASP A 1 313 ? -3.371 15.788 14.133 1.00 92.56 313 ASP A C 1
ATOM 2511 O O . ASP A 1 313 ? -4.181 15.247 13.372 1.00 92.56 313 ASP A O 1
ATOM 2515 N N . MET A 1 314 ? -3.667 16.114 15.388 1.00 93.81 314 MET A N 1
ATOM 2516 C CA . MET A 1 314 ? -5.021 16.182 15.922 1.00 93.81 314 MET A CA 1
ATOM 2517 C C . MET A 1 314 ? -5.564 17.610 15.783 1.00 93.81 314 MET A C 1
ATOM 2519 O O . MET A 1 314 ? -4.914 18.585 16.158 1.00 93.81 314 MET A O 1
ATOM 2523 N N . THR A 1 315 ? -6.769 17.742 15.238 1.00 93.69 315 THR A N 1
ATOM 2524 C CA . THR A 1 315 ? -7.478 19.021 15.125 1.00 93.69 315 THR A CA 1
ATOM 2525 C C . THR A 1 315 ? -7.909 19.540 16.500 1.00 93.69 315 THR A C 1
ATOM 2527 O O . THR A 1 315 ? -7.985 18.794 17.476 1.00 93.69 315 THR A O 1
ATOM 2530 N N . ALA A 1 316 ? -8.306 20.813 16.570 1.00 91.00 316 ALA A N 1
ATOM 2531 C CA . ALA A 1 316 ? -8.882 21.397 17.785 1.00 91.00 316 ALA A CA 1
ATOM 2532 C C . ALA A 1 316 ? -10.185 20.710 18.250 1.00 91.00 316 ALA A C 1
ATOM 2534 O O . ALA A 1 316 ? -10.584 20.879 19.399 1.00 91.00 316 ALA A O 1
ATOM 2535 N N . LEU A 1 317 ? -10.842 19.948 17.368 1.00 92.44 317 LEU A N 1
ATOM 2536 C CA . LEU A 1 317 ? -12.043 19.170 17.672 1.00 92.44 317 LEU A CA 1
ATOM 2537 C C . LEU A 1 317 ? -11.732 17.740 18.148 1.00 92.44 317 LEU A C 1
ATOM 2539 O O . LEU A 1 317 ? -12.660 16.982 18.384 1.00 92.44 317 LEU A O 1
ATOM 2543 N N . GLY A 1 318 ? -10.456 17.357 18.273 1.00 92.12 318 GLY A N 1
ATOM 2544 C CA . GLY A 1 318 ? -10.050 16.009 18.696 1.00 92.12 318 GLY A CA 1
ATOM 2545 C C . GLY A 1 318 ? -9.933 14.984 17.562 1.00 92.12 318 GLY A C 1
ATOM 2546 O O . GLY A 1 318 ? -9.508 13.857 17.798 1.00 92.12 318 GLY A O 1
ATOM 2547 N N . LEU A 1 319 ? -10.230 15.373 16.320 1.00 97.31 319 LEU A N 1
ATOM 2548 C CA . LEU A 1 319 ? -10.144 14.489 15.153 1.00 97.31 319 LEU A CA 1
ATOM 2549 C C . LEU A 1 319 ? -8.700 14.341 14.673 1.00 97.31 319 LEU A C 1
ATOM 2551 O O . LEU A 1 319 ? -7.990 15.341 14.573 1.00 97.31 319 LEU A O 1
ATOM 2555 N N . VAL A 1 320 ? -8.277 13.131 14.316 1.00 98.19 320 VAL A N 1
ATOM 2556 C CA . VAL A 1 320 ? -6.928 12.865 13.797 1.00 98.19 320 VAL A CA 1
ATOM 2557 C C . VAL A 1 320 ? -6.919 12.878 12.273 1.00 98.19 320 VAL A C 1
ATOM 2559 O O . VAL A 1 320 ? -7.698 12.179 11.626 1.00 98.19 320 VAL A O 1
ATOM 2562 N N . GLU A 1 321 ? -5.988 13.632 11.693 1.00 98.31 321 GLU A N 1
ATOM 2563 C CA . GLU A 1 321 ? -5.852 13.792 10.246 1.00 98.31 321 GLU A CA 1
ATOM 2564 C C . GLU A 1 321 ? -4.770 12.872 9.670 1.00 98.31 321 GLU A C 1
ATOM 2566 O O . GLU A 1 321 ? -3.610 12.866 10.098 1.00 98.31 321 GLU A O 1
ATOM 2571 N N . ILE A 1 322 ? -5.127 12.117 8.632 1.00 98.44 322 ILE A N 1
ATOM 2572 C CA . ILE A 1 322 ? -4.217 11.253 7.884 1.00 98.44 322 ILE A CA 1
ATOM 2573 C C . ILE A 1 322 ? -4.277 11.629 6.404 1.00 98.44 322 ILE A C 1
ATOM 2575 O O . ILE A 1 322 ? -5.339 11.827 5.820 1.00 98.44 322 ILE A O 1
ATOM 2579 N N . THR A 1 323 ? -3.111 11.670 5.764 1.00 97.00 323 THR A N 1
ATOM 2580 C CA . THR A 1 323 ? -2.991 11.789 4.309 1.00 97.00 323 THR A CA 1
ATOM 2581 C C . THR A 1 323 ? -2.353 10.532 3.744 1.00 97.00 323 THR A C 1
ATOM 2583 O O . THR A 1 323 ? -1.282 10.116 4.187 1.00 97.00 323 THR A O 1
ATOM 2586 N N . ARG A 1 324 ? -2.994 9.919 2.747 1.00 96.19 324 ARG A N 1
ATOM 2587 C CA . ARG A 1 324 ? -2.473 8.730 2.057 1.00 96.19 324 ARG A CA 1
ATOM 2588 C C . ARG A 1 324 ? -2.488 8.931 0.549 1.00 96.19 324 ARG A C 1
ATOM 2590 O O . ARG A 1 324 ? -3.501 9.312 -0.029 1.00 96.19 324 ARG A O 1
ATOM 2597 N N . LYS A 1 325 ? -1.358 8.689 -0.117 1.00 93.56 325 LYS A N 1
ATOM 2598 C CA . LYS A 1 325 ? -1.228 8.916 -1.564 1.00 93.56 325 LYS A CA 1
ATOM 2599 C C . LYS A 1 325 ? -2.184 8.016 -2.358 1.00 93.56 325 LYS A C 1
ATOM 2601 O O . LYS A 1 325 ? -2.093 6.797 -2.268 1.00 93.56 325 LYS A O 1
ATOM 2606 N N . LYS A 1 326 ? -3.010 8.615 -3.222 1.00 90.06 326 LYS A N 1
ATOM 2607 C CA . LYS A 1 326 ? -3.885 7.884 -4.152 1.00 90.06 326 LYS A CA 1
ATOM 2608 C C . LYS A 1 326 ? -3.057 7.201 -5.244 1.00 90.06 326 LYS A C 1
ATOM 2610 O O . LYS A 1 326 ? -2.268 7.857 -5.926 1.00 90.06 326 LYS A O 1
ATOM 2615 N N . ILE A 1 327 ? -3.226 5.887 -5.379 1.00 85.06 327 ILE A N 1
ATOM 2616 C CA . ILE A 1 327 ? -2.553 5.066 -6.401 1.00 85.06 327 ILE A CA 1
ATOM 2617 C C . ILE A 1 327 ? -3.538 4.368 -7.340 1.00 85.06 327 ILE A C 1
ATOM 2619 O O . ILE A 1 327 ? -3.298 4.342 -8.537 1.00 85.06 327 ILE A O 1
ATOM 2623 N N . ASN A 1 328 ? -4.643 3.862 -6.794 1.00 84.44 328 ASN A N 1
ATOM 2624 C CA . ASN A 1 328 ? -5.683 3.077 -7.454 1.00 84.44 328 ASN A CA 1
ATOM 2625 C C . ASN A 1 328 ? -7.033 3.449 -6.826 1.00 84.44 328 ASN A C 1
ATOM 2627 O O . ASN A 1 328 ? -7.066 4.085 -5.765 1.00 84.44 328 ASN A O 1
ATOM 2631 N N . ARG A 1 329 ? -8.135 3.026 -7.452 1.00 89.44 329 ARG A N 1
ATOM 2632 C CA . ARG A 1 329 ? -9.486 3.162 -6.886 1.00 89.44 329 ARG A CA 1
ATOM 2633 C C . ARG A 1 329 ? -9.618 2.348 -5.583 1.00 89.44 329 ARG A C 1
ATOM 2635 O O . ARG A 1 329 ? -8.958 1.307 -5.473 1.00 89.44 329 ARG A O 1
ATOM 2642 N N . PRO A 1 330 ? -10.401 2.797 -4.590 1.00 92.12 330 PRO A N 1
ATOM 2643 C CA . PRO A 1 330 ? -10.686 2.020 -3.386 1.00 92.12 330 PRO A CA 1
ATOM 2644 C C . PRO A 1 330 ? -11.477 0.750 -3.719 1.00 92.12 330 PRO A C 1
ATOM 2646 O O . PRO A 1 330 ? -12.149 0.668 -4.746 1.00 92.12 330 PRO A O 1
ATOM 2649 N N . LEU A 1 331 ? -11.410 -0.237 -2.825 1.00 92.25 331 LEU A N 1
ATOM 2650 C CA . LEU A 1 331 ? -12.029 -1.553 -2.996 1.00 92.25 331 LEU A CA 1
ATOM 2651 C C . LEU A 1 331 ? -13.526 -1.448 -3.316 1.00 92.25 331 LEU A C 1
ATOM 2653 O O . LEU A 1 331 ? -14.006 -2.091 -4.238 1.00 92.25 331 LEU A O 1
ATOM 2657 N N . GLN A 1 332 ? -14.257 -0.597 -2.598 1.00 90.62 332 GLN A N 1
ATOM 2658 C CA . GLN A 1 332 ? -15.704 -0.471 -2.772 1.00 90.62 332 GLN A CA 1
ATOM 2659 C C . GLN A 1 332 ? -16.106 0.052 -4.162 1.00 90.62 332 GLN A C 1
ATOM 2661 O O . GLN A 1 332 ? -17.142 -0.354 -4.679 1.00 90.62 332 GLN A O 1
ATOM 2666 N N . GLU A 1 333 ? -15.298 0.919 -4.779 1.00 89.81 333 GLU A N 1
ATOM 2667 C CA . GLU A 1 333 ? -15.541 1.397 -6.148 1.00 89.81 333 GLU A CA 1
ATOM 2668 C C . GLU A 1 333 ? -15.274 0.300 -7.185 1.00 89.81 333 GLU A C 1
ATOM 2670 O O . GLU A 1 333 ? -16.014 0.193 -8.153 1.00 89.81 333 GLU A O 1
ATOM 2675 N N . GLN A 1 334 ? -14.258 -0.543 -6.966 1.00 88.94 334 GLN A N 1
ATOM 2676 C CA . GLN A 1 334 ? -13.900 -1.626 -7.893 1.00 88.94 334 GLN A CA 1
ATOM 2677 C C . GLN A 1 334 ? -14.966 -2.729 -7.996 1.00 88.94 334 GLN A C 1
ATOM 2679 O O . GLN A 1 334 ? -14.957 -3.467 -8.968 1.00 88.94 334 GLN A O 1
ATOM 2684 N N . PHE A 1 335 ? -15.845 -2.858 -6.997 1.00 84.81 335 PHE A N 1
ATOM 2685 C CA . PHE A 1 335 ? -16.903 -3.879 -6.947 1.00 84.81 335 PHE A CA 1
ATOM 2686 C C . PHE A 1 335 ? -18.296 -3.356 -7.328 1.00 84.81 335 PHE A C 1
ATOM 2688 O O . PHE A 1 335 ? -19.254 -4.127 -7.341 1.00 84.81 335 PHE A O 1
ATOM 2695 N N . ARG A 1 336 ? -18.440 -2.045 -7.557 1.00 76.44 336 ARG A N 1
ATOM 2696 C CA . ARG A 1 336 ? -19.707 -1.430 -7.991 1.00 76.44 336 ARG A CA 1
ATOM 2697 C C . ARG A 1 336 ? -19.821 -1.306 -9.515 1.00 76.44 336 ARG A C 1
ATOM 2699 O O . ARG A 1 336 ? -20.928 -1.082 -9.996 1.00 76.44 336 ARG A O 1
ATOM 2706 N N . GLU A 1 337 ? -18.704 -1.422 -10.229 1.00 46.75 337 GLU A N 1
ATOM 2707 C CA . GLU A 1 337 ? -18.616 -1.568 -11.691 1.00 46.75 337 GLU A CA 1
ATOM 2708 C C . GLU A 1 337 ? -18.497 -3.051 -12.052 1.00 46.75 337 GLU A C 1
ATOM 2710 O O . GLU A 1 337 ? -19.061 -3.435 -13.102 1.00 46.75 337 GLU A O 1
#

Sequence (337 aa):
GDTKVGYSSRLSGEKKRAVRKIFRERALFDLNESKDCLVQSCDALLPESERQNRLSDRIRLENLKLPATGLIVRTRAEETESAEELLQHFYTLSAQYINLLYSALHRSCFSCLKEADTDLGTVFRYFSFDEVHNLEIITDQKDIYERLRAKNKPEEVSCSKGQFYIGKNTFSSEGQCSMEGNDSSMCPGIRFYQDDMLSLSSLYSVDKKLREALDSRVWLKSGAYLVIEPTEALTVIDVNSGKYESEKDAHDTYLKINLEAAEEVARQLRLRNLSGIIIVDFINMQLPGDQKELLQYLKKVVSRDRIPTNVVDMTALGLVEITRKKINRPLQEQFRE

Foldseek 3Di:
DAQAEAEDPQADPVLVVQLVVVLVVLVQADPVDPGGGGDFAPPSQADPVLVVLCVVQVNDSVPQGGDRDYHYHDPCSNVDPHSVVVSVVSSVVSSLVSQLSSVVVVDDPPDDSDDDPDVVVVVVVQADQVRQQADEAEDQDPVVLVVLVCVLPQDPPPDDGGDDHDDDDDDDPDDDDDPDDPPSGRGHHYDHDDDPPADPCRVVVVVVVLVQLLAQWAAFPQRKIWGWADDPQEIEIETGNHPPCPPPCVQVSQLVSLLSVLLVVLVSCVSQVGAAKYKYHGDDHDDPVSQVVSLVSSQVNNVPDPWDKDFDHQDPVRITIMHTHRDDDTSNVVVVD

Nearest PDB structures (foldseek):
  6g63-assembly1_G  TM=7.873E-01  e=1.649E-16  Escherichia coli K-12
  6g63-assembly1_A  TM=6.558E-01  e=2.415E-18  Escherichia coli K-12
  5f6c-assembly1_B  TM=7.151E-01  e=5.240E-17  Escherichia coli K-12
  8b0j-assembly1_N  TM=8.800E-01  e=3.475E-12  Escherichia coli K-12
  8b0j-assembly1_L  TM=6.745E-01  e=2.811E-15  Escherichia coli K-12

Solvent-accessible surface area (backbone atoms only — not comparable to full-atom values): 20405 Å² total; per-residue (Å²): 103,62,31,48,56,45,70,40,87,83,42,52,74,64,58,54,49,47,45,52,49,55,38,51,77,60,53,36,40,42,83,89,49,100,54,64,24,43,54,76,42,73,75,52,46,34,55,70,69,56,52,54,51,36,48,76,63,68,47,65,64,90,76,59,82,64,72,53,49,48,47,73,51,52,58,69,66,65,77,48,94,48,55,64,60,54,50,52,54,47,35,55,51,39,48,52,51,51,50,45,56,55,51,55,76,77,50,67,87,95,62,88,85,74,79,73,75,54,73,64,53,58,53,50,70,77,48,49,77,80,55,38,72,79,36,71,49,74,38,72,47,65,71,59,44,52,54,51,49,62,71,69,44,78,73,81,71,78,87,78,85,82,84,76,80,94,74,89,83,80,90,70,90,77,93,72,93,72,95,77,78,85,82,79,80,87,65,50,50,78,43,78,52,85,57,98,89,55,53,73,52,63,76,72,40,45,67,59,54,48,52,54,63,64,44,48,60,44,80,44,96,80,54,21,33,39,41,52,47,81,54,96,80,39,32,42,34,42,50,41,60,61,84,66,76,59,91,85,55,56,66,72,48,46,54,54,51,43,51,52,47,36,52,49,50,43,49,45,37,63,73,32,37,57,50,41,44,33,40,36,41,57,60,90,71,90,51,73,65,56,57,52,49,46,53,54,50,36,45,59,52,34,61,73,45,89,54,62,50,44,68,74,52,68,47,100,86,62,36,34,37,34,42,27,61,74,85,66,79,31,48,67,63,71,74,75,111

pLDDT: mean 80.17, std 20.21, range [22.53, 98.62]

Mean predicted aligned error: 13.07 Å

Radius of gyration: 25.94 Å; Cα contacts (8 Å, |Δi|>4): 387; chains: 1; bounding box: 62×52×75 Å

Secondary structure (DSSP, 8-state):
---BEEE-TTS-HHHHHHHHHHHHHTT-B-TTSSS-BB---HHHHS-HHHHHHHHHTT--GGG-------EEE-GGGGT-S-HHHHHHHHHHHHHHHHHHHHHHHTS-TT--S-PPPPHHHHHHHTS-HHHHTT-EEEES-HHHHHHHHHHHS------SS-----------SS-----------SS-EEEE---SSS-HHHHTTHHHHHHHHHSSEEE-TTS-EEEEEE-SSEEEEEEE-TT---TT-HHHHHHHHHHHHHHHHHHHHHHTT--EEEEEEPPP-S-HHHHHHHHHHHHHHHTT-SS-EEEEEE-TTSPEEEEE---S--HHHHTT-